Protein AF-A0A9Y1BR63-F1 (afdb_monomer_lite)

pLDDT: mean 78.37, std 16.52, range [27.39, 95.06]

Structure (mmCIF, N/CA/C/O backbone):
data_AF-A0A9Y1BR63-F1
#
_entry.id   AF-A0A9Y1BR63-F1
#
loop_
_atom_site.group_PDB
_atom_site.id
_atom_site.type_symbol
_atom_site.label_atom_id
_atom_site.label_alt_id
_atom_site.label_comp_id
_atom_site.label_asym_id
_atom_site.label_entity_id
_atom_site.label_seq_id
_atom_site.pdbx_PDB_ins_code
_atom_site.Cartn_x
_atom_site.Cartn_y
_atom_site.Cartn_z
_atom_site.occupancy
_atom_site.B_iso_or_equiv
_atom_site.auth_seq_id
_atom_site.auth_comp_id
_atom_site.auth_asym_id
_atom_site.auth_atom_id
_atom_site.pdbx_PDB_model_num
ATOM 1 N N . MET A 1 1 ? -32.717 -58.593 6.083 1.00 35.44 1 MET A N 1
ATOM 2 C CA . MET A 1 1 ? -31.296 -58.221 5.918 1.00 35.44 1 MET A CA 1
ATOM 3 C C . MET A 1 1 ? -31.237 -56.766 5.468 1.00 35.44 1 MET A C 1
ATOM 5 O O . MET A 1 1 ? -31.850 -56.471 4.458 1.00 35.44 1 MET A O 1
ATOM 9 N N . ILE A 1 2 ? -30.528 -55.925 6.243 1.00 38.25 2 ILE A N 1
ATOM 10 C CA . ILE A 1 2 ? -30.088 -54.534 5.960 1.00 38.25 2 ILE A CA 1
ATOM 11 C C . ILE A 1 2 ? -31.254 -53.522 5.831 1.00 38.25 2 ILE A C 1
ATOM 13 O O . ILE A 1 2 ? -31.918 -53.480 4.810 1.00 38.25 2 ILE A O 1
ATOM 17 N N . SER A 1 3 ? -31.713 -52.806 6.868 1.00 32.44 3 SER A N 1
ATOM 18 C CA . SER A 1 3 ? -31.074 -51.824 7.774 1.00 32.44 3 SER A CA 1
ATOM 19 C C . SER A 1 3 ? -30.532 -50.562 7.095 1.00 32.44 3 SER A C 1
ATOM 21 O O . SER A 1 3 ? -29.736 -50.645 6.167 1.00 32.44 3 SER A O 1
ATOM 23 N N . SER A 1 4 ? -30.854 -49.424 7.726 1.00 30.78 4 SER A N 1
ATOM 24 C CA . SER A 1 4 ? -30.289 -48.075 7.573 1.00 30.78 4 SER A CA 1
ATOM 25 C C . SER A 1 4 ? -30.871 -47.232 6.428 1.00 30.78 4 SER A C 1
ATOM 27 O O . SER A 1 4 ? -31.057 -47.726 5.332 1.00 30.78 4 SER A O 1
ATOM 29 N N . LYS A 1 5 ? -31.174 -45.943 6.586 1.00 37.31 5 LYS A N 1
ATOM 30 C CA . LYS A 1 5 ? -31.050 -45.002 7.708 1.00 37.31 5 LYS A CA 1
ATOM 31 C C . LYS A 1 5 ? -31.837 -43.756 7.283 1.00 37.31 5 LYS A C 1
ATOM 33 O O . LYS A 1 5 ? -31.533 -43.192 6.244 1.00 37.31 5 LYS A O 1
ATOM 38 N N . VAL A 1 6 ? -32.816 -43.362 8.093 1.00 36.28 6 VAL A N 1
ATOM 39 C CA . VAL A 1 6 ? -32.978 -41.996 8.614 1.00 36.28 6 VAL A CA 1
ATOM 40 C C . VAL A 1 6 ? -32.369 -40.912 7.716 1.00 36.28 6 VAL A C 1
ATOM 42 O O . VAL A 1 6 ? -31.194 -40.571 7.852 1.00 36.28 6 VAL A O 1
ATOM 45 N N . GLU A 1 7 ? -33.187 -40.333 6.840 1.00 32.47 7 GLU A N 1
ATOM 46 C CA . GLU A 1 7 ? -32.938 -38.994 6.314 1.00 32.47 7 GLU A CA 1
ATOM 47 C C . GLU A 1 7 ? -33.126 -38.011 7.471 1.00 32.47 7 GLU A C 1
ATOM 49 O O . GLU A 1 7 ? -34.205 -37.479 7.722 1.00 32.47 7 GLU A O 1
ATOM 54 N N . SER A 1 8 ? -32.061 -37.822 8.249 1.00 34.75 8 SER A N 1
ATOM 55 C CA . SER A 1 8 ? -31.960 -36.692 9.155 1.00 34.75 8 SER A CA 1
ATOM 56 C C . SER A 1 8 ? -31.842 -35.443 8.292 1.00 34.75 8 SER A C 1
ATOM 58 O O . SER A 1 8 ? -30.764 -35.125 7.784 1.00 34.75 8 SER A O 1
ATOM 60 N N . THR A 1 9 ? -32.952 -34.727 8.132 1.00 32.03 9 THR A N 1
ATOM 61 C CA . THR A 1 9 ? -32.930 -33.283 7.922 1.00 32.03 9 THR A CA 1
ATOM 62 C C . THR A 1 9 ? -32.014 -32.688 8.981 1.00 32.03 9 THR A C 1
ATOM 64 O O . THR A 1 9 ? -32.401 -32.548 10.140 1.00 32.03 9 THR A O 1
ATOM 67 N N . LEU A 1 10 ? -30.781 -32.365 8.591 1.00 28.64 10 LEU A N 1
ATOM 68 C CA . LEU A 1 10 ? -29.945 -31.413 9.305 1.00 28.64 10 LEU A CA 1
ATOM 69 C C . LEU A 1 10 ? -30.654 -30.061 9.199 1.00 28.64 10 LEU A C 1
ATOM 71 O O . LEU A 1 10 ? -30.330 -29.225 8.358 1.00 28.64 10 LEU A O 1
ATOM 75 N N . GLN A 1 11 ? -31.671 -29.868 10.041 1.00 27.39 11 GLN A N 1
ATOM 76 C CA . GLN A 1 11 ? -31.977 -28.543 10.535 1.00 27.39 11 GLN A CA 1
ATOM 77 C C . GLN A 1 11 ? -30.708 -28.113 11.259 1.00 27.39 11 GLN A C 1
ATOM 79 O O . GLN A 1 11 ? -30.389 -28.601 12.340 1.00 27.39 11 GLN A O 1
ATOM 84 N N . TYR A 1 12 ? -29.924 -27.266 10.597 1.00 27.91 12 TYR A N 1
ATOM 85 C CA . TYR A 1 12 ? -28.992 -26.421 11.311 1.00 27.91 12 TYR A CA 1
ATOM 86 C C . TYR A 1 12 ? -29.856 -25.576 12.244 1.00 27.91 12 TYR A C 1
ATOM 88 O O . TYR A 1 12 ? -30.418 -24.565 11.826 1.00 27.91 12 TYR A O 1
ATOM 96 N N . GLU A 1 13 ? -30.000 -26.026 13.490 1.00 29.52 13 GLU A N 1
ATOM 97 C CA . GLU A 1 13 ? -30.248 -25.126 14.602 1.00 29.52 13 GLU A CA 1
ATOM 98 C C . GLU A 1 13 ? -29.119 -24.101 14.528 1.00 29.52 13 GLU A C 1
ATOM 100 O O . GLU A 1 13 ? -27.969 -24.378 14.875 1.00 29.52 13 GLU A O 1
ATOM 105 N N . GLN A 1 14 ? -29.413 -22.938 13.942 1.00 29.52 14 GLN A N 1
ATOM 106 C CA . GLN A 1 14 ? -28.575 -21.780 14.169 1.00 29.52 14 GLN A CA 1
ATOM 107 C C . GLN A 1 14 ? -28.649 -21.558 15.675 1.00 29.52 14 GLN A C 1
ATOM 109 O O . GLN A 1 14 ? -29.751 -21.327 16.176 1.00 29.52 14 GLN A O 1
ATOM 114 N N . PRO A 1 15 ? -27.538 -21.670 16.422 1.00 32.91 15 PRO A N 1
ATOM 115 C CA . PRO A 1 15 ? -27.565 -21.157 17.771 1.00 32.91 15 PRO A CA 1
ATOM 116 C C . PRO A 1 15 ? -27.947 -19.685 17.637 1.00 32.91 15 PRO A C 1
ATOM 118 O O . PRO A 1 15 ? -27.387 -18.983 16.788 1.00 32.91 15 PRO A O 1
ATOM 121 N N . ASP A 1 16 ? -28.911 -19.244 18.441 1.00 33.31 16 ASP A N 1
ATOM 122 C CA . ASP A 1 16 ? -29.231 -17.837 18.664 1.00 33.31 16 ASP A CA 1
ATOM 123 C C . ASP A 1 16 ? -27.998 -17.139 19.276 1.00 33.31 16 ASP A C 1
ATOM 125 O O . ASP A 1 16 ? -27.975 -16.717 20.433 1.00 33.31 16 ASP A O 1
ATOM 129 N N . GLU A 1 17 ? -26.909 -17.031 18.514 1.00 31.66 17 GLU A N 1
ATOM 130 C CA . GLU A 1 17 ? -25.841 -16.096 18.783 1.00 31.66 17 GLU A CA 1
ATOM 131 C C . GLU A 1 17 ? -26.434 -14.725 18.479 1.00 31.66 17 GLU A C 1
ATOM 133 O O . GLU A 1 17 ? -26.433 -14.245 17.345 1.00 31.66 17 GLU A O 1
ATOM 138 N N . VAL A 1 18 ? -26.970 -14.091 19.523 1.00 37.09 18 VAL A N 1
ATOM 139 C CA . VAL A 1 18 ? -27.232 -12.656 19.554 1.00 37.09 18 VAL A CA 1
ATOM 140 C C . VAL A 1 18 ? -25.892 -11.964 19.307 1.00 37.09 18 VAL A C 1
ATOM 142 O O . VAL A 1 18 ? -25.153 -11.620 20.232 1.00 37.09 18 VAL A O 1
ATOM 145 N N . TYR A 1 19 ? -25.531 -11.802 18.034 1.00 40.03 19 TYR A N 1
ATOM 146 C CA . TYR A 1 19 ? -24.419 -10.961 17.637 1.00 40.03 19 TYR A CA 1
ATOM 147 C C . TYR A 1 19 ? -24.693 -9.583 18.232 1.00 40.03 19 TYR A C 1
ATOM 149 O O . TYR A 1 19 ? -25.809 -9.075 18.082 1.00 40.03 19 TYR A O 1
ATOM 157 N N . PRO A 1 20 ? -23.727 -8.955 18.923 1.00 47.88 20 PRO A N 1
ATOM 158 C CA . PRO A 1 20 ? -23.956 -7.635 19.463 1.00 47.88 20 PRO A CA 1
ATOM 159 C C . PRO A 1 20 ? -24.115 -6.688 18.276 1.00 47.88 20 PRO A C 1
ATOM 161 O O . PRO A 1 20 ? -23.138 -6.233 17.679 1.00 47.88 20 PRO A O 1
ATOM 164 N N . VAL A 1 21 ? -25.365 -6.380 17.929 1.00 54.94 21 VAL A N 1
ATOM 165 C CA . VAL A 1 21 ? -25.699 -5.183 17.168 1.00 54.94 21 VAL A CA 1
ATOM 166 C C . VAL A 1 21 ? -25.008 -4.057 17.927 1.00 54.94 21 VAL A C 1
ATOM 168 O O . VAL A 1 21 ? -25.283 -3.856 19.114 1.00 54.94 21 VAL A O 1
ATOM 171 N N . LEU A 1 22 ? -24.034 -3.383 17.297 1.00 62.75 22 LEU A N 1
ATOM 172 C CA . LEU A 1 22 ? -23.394 -2.217 17.905 1.00 62.75 22 LEU A CA 1
ATOM 173 C C . LEU A 1 22 ? -24.514 -1.341 18.447 1.00 62.75 22 LEU A C 1
ATOM 175 O O . LEU A 1 22 ? -25.402 -0.933 17.693 1.00 62.75 22 LEU A O 1
ATOM 179 N N . SER A 1 23 ? -24.470 -1.039 19.744 1.00 69.50 23 SER A N 1
ATOM 180 C CA . SER A 1 23 ? -25.413 -0.074 20.291 1.00 69.50 23 SER A CA 1
ATOM 181 C C . SER A 1 23 ? -25.364 1.197 19.438 1.00 69.50 23 SER A C 1
ATOM 183 O O . SER A 1 23 ? -24.310 1.577 18.909 1.00 69.50 23 SER A O 1
ATOM 185 N N . ARG A 1 24 ? -26.504 1.877 19.306 1.00 74.50 24 ARG A N 1
ATOM 186 C CA . ARG A 1 24 ? -26.609 3.140 18.558 1.00 74.50 24 ARG A CA 1
ATOM 187 C C . ARG A 1 24 ? -25.491 4.124 18.937 1.00 74.50 24 ARG A C 1
ATOM 189 O O . ARG A 1 24 ? -24.939 4.805 18.077 1.00 74.50 24 ARG A O 1
ATOM 196 N N . ASN A 1 25 ? -25.088 4.114 20.208 1.00 75.75 25 ASN A N 1
ATOM 197 C CA . ASN A 1 25 ? -23.993 4.916 20.750 1.00 75.75 25 ASN A CA 1
ATOM 198 C C . ASN A 1 25 ? -22.626 4.583 20.134 1.00 75.75 25 ASN A C 1
ATOM 200 O O . ASN A 1 25 ? -21.837 5.491 19.879 1.00 75.75 25 ASN A O 1
ATOM 204 N N . HIS A 1 26 ? -22.332 3.312 19.863 1.00 80.81 26 HIS A N 1
ATOM 205 C CA . HIS A 1 26 ? -21.079 2.932 19.217 1.00 80.81 26 HIS A CA 1
ATOM 206 C C . HIS A 1 26 ? -21.071 3.229 17.712 1.00 80.81 26 HIS A C 1
ATOM 208 O O . HIS A 1 26 ? -20.032 3.616 17.180 1.00 80.81 26 HIS A O 1
ATOM 214 N N . HIS A 1 27 ? -22.218 3.119 17.035 1.00 81.06 27 HIS A N 1
ATOM 215 C CA . HIS A 1 27 ? -22.353 3.575 15.647 1.00 81.06 27 HIS A CA 1
ATOM 216 C C . HIS A 1 27 ? -22.065 5.075 15.529 1.00 81.06 27 HIS A C 1
ATOM 218 O O . HIS A 1 27 ? -21.198 5.478 14.756 1.00 81.06 27 HIS A O 1
ATOM 224 N N . ILE A 1 28 ? -22.732 5.890 16.353 1.00 85.31 28 ILE A N 1
ATOM 225 C CA . ILE A 1 28 ? -22.518 7.345 16.407 1.00 85.31 28 ILE A CA 1
ATOM 226 C C . ILE A 1 28 ? -21.052 7.663 16.721 1.00 85.31 28 ILE A C 1
ATOM 228 O O . ILE A 1 28 ? -20.462 8.558 16.120 1.00 85.31 28 ILE A O 1
ATOM 232 N N . PHE A 1 29 ? -20.438 6.907 17.633 1.00 89.00 29 PHE A N 1
ATOM 233 C CA . PHE A 1 29 ? -19.029 7.066 17.968 1.00 89.00 29 PHE A CA 1
ATOM 234 C C . PHE A 1 29 ? -18.098 6.853 16.763 1.00 89.00 29 PHE A C 1
ATOM 236 O O . PHE A 1 29 ? -17.226 7.690 16.533 1.00 89.00 29 PHE A O 1
ATOM 243 N N . ILE A 1 30 ? -18.285 5.785 15.978 1.00 88.94 30 ILE A N 1
ATOM 244 C CA . ILE A 1 30 ? -17.466 5.526 14.781 1.00 88.94 30 ILE A CA 1
ATOM 245 C C . ILE A 1 30 ? -17.675 6.607 13.714 1.00 88.94 30 ILE A C 1
ATOM 247 O O . ILE A 1 30 ? -16.702 7.074 13.128 1.00 88.94 30 ILE A O 1
ATOM 251 N N . GLU A 1 31 ? -18.907 7.066 13.491 1.00 90.38 31 GLU A N 1
ATOM 252 C CA . GLU A 1 31 ? -19.169 8.162 12.544 1.00 90.38 31 GLU A CA 1
ATOM 253 C C . GLU A 1 31 ? -18.484 9.471 12.980 1.00 90.38 31 GLU A C 1
ATOM 255 O O . GLU A 1 31 ? -17.899 10.185 12.160 1.00 90.38 31 GLU A O 1
ATOM 260 N N . ASN A 1 32 ? -18.472 9.761 14.284 1.00 91.00 32 ASN A N 1
ATOM 261 C CA . ASN A 1 32 ? -17.749 10.910 14.831 1.00 91.00 32 ASN A CA 1
ATOM 262 C C . ASN A 1 32 ? -16.227 10.752 14.700 1.00 91.00 32 ASN A C 1
ATOM 264 O O . ASN A 1 32 ? -15.541 11.727 14.392 1.00 91.00 32 ASN A O 1
ATOM 268 N N . LEU A 1 33 ? -15.697 9.536 14.876 1.00 91.50 33 LEU A N 1
ATOM 269 C CA . LEU A 1 33 ? -14.280 9.239 14.646 1.00 91.50 33 LEU A CA 1
ATOM 270 C C . LEU A 1 33 ? -13.903 9.488 13.180 1.00 91.50 33 LEU A C 1
ATOM 272 O O . LEU A 1 33 ? -12.862 10.075 12.904 1.00 91.50 33 LEU A O 1
ATOM 276 N N . ILE A 1 34 ? -14.760 9.097 12.237 1.00 91.88 34 ILE A N 1
ATOM 277 C CA . ILE A 1 34 ? -14.541 9.320 10.803 1.00 91.88 34 ILE A CA 1
ATOM 278 C C . ILE A 1 34 ? -14.536 10.812 10.471 1.00 91.88 34 ILE A C 1
ATOM 280 O O . ILE A 1 34 ? -13.625 11.267 9.783 1.00 91.88 34 ILE A O 1
ATOM 284 N N . LYS A 1 35 ? -15.499 11.586 10.993 1.00 90.75 35 LYS A N 1
ATOM 285 C CA . LYS A 1 35 ? -15.516 13.053 10.846 1.00 90.75 35 LYS A CA 1
ATOM 286 C C . LYS A 1 35 ? -14.262 13.713 11.417 1.00 90.75 35 LYS A C 1
ATOM 288 O O . LYS A 1 35 ? -13.744 14.662 10.834 1.00 90.75 35 LYS A O 1
ATOM 293 N N . PHE A 1 36 ? -13.768 13.217 12.549 1.00 91.38 36 PHE A N 1
ATOM 294 C CA . PHE A 1 36 ? -12.521 13.700 13.129 1.00 91.38 36 PHE A CA 1
ATOM 295 C C . PHE A 1 36 ? -11.332 13.396 12.206 1.00 91.38 36 PHE A C 1
ATOM 297 O O . PHE A 1 36 ? -10.563 14.290 11.863 1.00 91.38 36 PHE A O 1
ATOM 304 N N . LEU A 1 37 ? -11.217 12.153 11.734 1.00 89.50 37 LEU A N 1
ATOM 305 C CA . LEU A 1 37 ? -10.123 11.723 10.862 1.00 89.50 37 LEU A CA 1
ATOM 306 C C . LEU A 1 37 ? -10.162 12.362 9.471 1.00 89.50 37 LEU A C 1
ATOM 308 O O . LEU A 1 37 ? -9.108 12.541 8.870 1.00 89.50 37 LEU A O 1
ATOM 312 N N . SER A 1 38 ? -11.331 12.757 8.957 1.00 87.50 38 SER A N 1
ATOM 313 C CA . SER A 1 38 ? -11.431 13.409 7.642 1.00 87.50 38 SER A CA 1
ATOM 314 C C . SER A 1 38 ? -10.746 14.775 7.578 1.00 87.50 38 SER A C 1
ATOM 316 O O . SER A 1 38 ? -10.539 15.298 6.490 1.00 87.50 38 SER A O 1
ATOM 318 N N . GLN A 1 39 ? -10.367 15.344 8.727 1.00 85.75 39 GLN A N 1
ATOM 319 C CA . GLN A 1 39 ? -9.566 16.568 8.793 1.00 85.75 39 GLN A CA 1
ATOM 320 C C . GLN A 1 39 ? -8.112 16.351 8.347 1.00 85.75 39 GLN A C 1
ATOM 322 O O . GLN A 1 39 ? -7.449 17.303 7.950 1.00 85.75 39 GLN A O 1
ATOM 327 N N . SER A 1 40 ? -7.600 15.119 8.428 1.00 80.69 40 SER A N 1
ATOM 328 C CA . SER A 1 40 ? -6.190 14.793 8.166 1.00 80.69 40 SER A CA 1
ATOM 329 C C . SER A 1 40 ? -5.986 13.590 7.243 1.00 80.69 40 SER A C 1
ATOM 331 O O . SER A 1 40 ? -4.869 13.345 6.791 1.00 80.69 40 SER A O 1
ATOM 333 N N . ILE A 1 41 ? -7.046 12.838 6.941 1.00 81.19 41 ILE A N 1
ATOM 334 C CA . ILE A 1 41 ? -7.003 11.614 6.141 1.00 81.19 41 ILE A CA 1
ATOM 335 C C . ILE A 1 41 ? -8.007 11.710 4.993 1.00 81.19 41 ILE A C 1
ATOM 337 O O . ILE A 1 41 ? -9.125 12.196 5.148 1.00 81.19 41 ILE A O 1
ATOM 341 N N . ASN A 1 42 ? -7.597 11.203 3.829 1.00 79.69 42 ASN A N 1
ATOM 342 C CA . ASN A 1 42 ? -8.401 11.156 2.612 1.00 79.69 42 ASN A CA 1
ATOM 343 C C . ASN A 1 42 ? -9.771 10.482 2.859 1.00 79.69 42 ASN A C 1
ATOM 345 O O . ASN A 1 42 ? -9.844 9.331 3.295 1.00 79.69 42 ASN A O 1
ATOM 349 N N . TYR A 1 43 ? -10.855 11.200 2.556 1.00 79.12 43 TYR A N 1
ATOM 350 C CA . TYR A 1 43 ? -12.224 10.767 2.844 1.00 79.12 43 TYR A CA 1
ATOM 351 C C . TYR A 1 43 ? -12.634 9.462 2.129 1.00 79.12 43 TYR A C 1
ATOM 353 O O . TYR A 1 43 ? -13.106 8.556 2.814 1.00 79.12 43 TYR A O 1
ATOM 361 N N . PRO A 1 44 ? -12.391 9.273 0.815 1.00 80.94 44 PRO A N 1
ATOM 362 C CA . PRO A 1 44 ? -12.551 7.977 0.150 1.00 80.94 44 PRO A CA 1
ATOM 363 C C . PRO A 1 44 ? -11.932 6.777 0.886 1.00 80.94 44 PRO A C 1
ATOM 365 O O . PRO A 1 44 ? -12.579 5.737 1.017 1.00 80.94 44 PRO A O 1
ATOM 368 N N . LEU A 1 45 ? -10.713 6.922 1.418 1.00 78.44 45 LEU A N 1
ATOM 369 C CA . LEU A 1 45 ? -10.052 5.866 2.195 1.00 78.44 45 LEU A CA 1
ATOM 370 C C . LEU A 1 45 ? -10.786 5.592 3.518 1.00 78.44 45 LEU A C 1
ATOM 372 O O . LEU A 1 45 ? -10.936 4.437 3.928 1.00 78.44 45 LEU A O 1
ATOM 376 N N . LEU A 1 46 ? -11.276 6.641 4.180 1.00 85.06 46 LEU A N 1
ATOM 377 C CA . LEU A 1 46 ? -12.097 6.506 5.383 1.00 85.06 46 LEU A CA 1
ATOM 378 C C . LEU A 1 46 ? -13.434 5.818 5.083 1.00 85.06 46 LEU A C 1
ATOM 380 O O . LEU A 1 46 ? -13.869 4.988 5.878 1.00 85.06 46 LEU A O 1
ATOM 384 N N . CYS A 1 47 ? -14.060 6.086 3.933 1.00 80.94 47 CYS A N 1
ATOM 385 C CA . CYS A 1 47 ? -15.282 5.404 3.499 1.00 80.94 47 CYS A CA 1
ATOM 386 C C . CYS A 1 47 ? -15.055 3.908 3.240 1.00 80.94 47 CYS A C 1
ATOM 388 O O . CYS A 1 47 ? -15.874 3.082 3.648 1.00 80.94 47 CYS A O 1
ATOM 390 N N . GLU A 1 48 ? -13.947 3.543 2.591 1.00 78.75 48 GLU A N 1
ATOM 391 C CA . GLU A 1 48 ? -13.576 2.140 2.365 1.00 78.75 48 GLU A CA 1
ATOM 392 C C . GLU A 1 48 ? -13.278 1.423 3.691 1.00 78.75 48 GLU A C 1
ATOM 394 O O . GLU A 1 48 ? -13.772 0.318 3.938 1.00 78.75 48 GLU A O 1
ATOM 399 N N . THR A 1 49 ? -12.557 2.093 4.594 1.00 88.06 49 THR A N 1
ATOM 400 C CA . THR A 1 49 ? -12.288 1.600 5.953 1.00 88.06 49 THR A CA 1
ATOM 401 C C . THR A 1 49 ? -13.576 1.395 6.736 1.00 88.06 49 THR A C 1
ATOM 403 O O . THR A 1 49 ? -13.782 0.329 7.306 1.00 88.06 49 THR A O 1
ATOM 406 N N . ARG A 1 50 ? -14.484 2.374 6.705 1.00 90.38 50 ARG A N 1
ATOM 407 C CA . ARG A 1 50 ? -15.813 2.304 7.317 1.00 90.38 50 ARG A CA 1
ATOM 408 C C . ARG A 1 50 ? -16.607 1.107 6.809 1.00 90.38 50 ARG A C 1
ATOM 410 O O . ARG A 1 50 ? -17.137 0.347 7.614 1.00 90.38 50 ARG A O 1
ATOM 417 N N . ARG A 1 51 ? -16.688 0.929 5.486 1.00 82.88 51 ARG A N 1
ATOM 418 C CA . ARG A 1 51 ? -17.414 -0.195 4.875 1.00 82.88 51 ARG A CA 1
ATOM 419 C C . ARG A 1 51 ? -16.832 -1.532 5.341 1.00 82.88 51 ARG A C 1
ATOM 421 O O . ARG A 1 51 ? -17.596 -2.399 5.746 1.00 82.88 51 ARG A O 1
ATOM 428 N N . THR A 1 52 ? -15.505 -1.652 5.348 1.00 82.62 52 THR A N 1
ATOM 429 C CA . THR A 1 52 ? -14.787 -2.864 5.777 1.00 82.62 52 THR A CA 1
ATOM 430 C C . THR A 1 52 ? -14.965 -3.136 7.272 1.00 82.62 52 THR A C 1
ATOM 432 O O . THR A 1 52 ? -15.123 -4.281 7.685 1.00 82.62 52 THR A O 1
ATOM 435 N N . PHE A 1 53 ? -14.964 -2.088 8.094 1.00 90.75 53 PHE A N 1
ATOM 436 C CA . PHE A 1 53 ? -15.184 -2.184 9.532 1.00 90.75 53 PHE A CA 1
ATOM 437 C C . PHE A 1 53 ? -16.590 -2.701 9.839 1.00 90.75 53 PHE A C 1
ATOM 439 O O . PHE A 1 53 ? -16.733 -3.682 10.561 1.00 90.75 53 PHE A O 1
ATOM 446 N N . PHE A 1 54 ? -17.624 -2.093 9.250 1.00 86.81 54 PHE A N 1
ATOM 447 C CA . PHE A 1 54 ? -19.004 -2.509 9.501 1.00 86.81 54 PHE A CA 1
ATOM 448 C C . PHE A 1 54 ? -19.339 -3.876 8.896 1.00 86.81 54 PHE A C 1
ATOM 450 O O . PHE A 1 54 ? -20.085 -4.627 9.515 1.00 86.81 54 PHE A O 1
ATOM 457 N N . SER A 1 55 ? -18.757 -4.248 7.749 1.00 83.25 55 SER A N 1
ATOM 458 C CA . SER A 1 55 ? -18.965 -5.585 7.171 1.00 83.25 55 SER A CA 1
ATOM 459 C C . SER A 1 55 ? -18.348 -6.707 8.008 1.00 83.25 55 SER A C 1
ATOM 461 O O . SER A 1 55 ? -18.833 -7.829 7.970 1.00 83.25 55 SER A O 1
ATOM 463 N N . ASN A 1 56 ? -17.280 -6.416 8.758 1.00 84.81 56 ASN A N 1
ATOM 464 C CA . ASN A 1 56 ? -16.581 -7.387 9.610 1.00 84.81 56 ASN A CA 1
ATOM 465 C C . ASN A 1 56 ? -16.893 -7.199 11.098 1.00 84.81 56 ASN A C 1
ATOM 467 O O . ASN A 1 56 ? -16.242 -7.793 11.957 1.00 84.81 56 ASN A O 1
ATOM 471 N N . LEU A 1 57 ? -17.878 -6.365 11.418 1.00 84.88 57 LEU A N 1
ATOM 472 C CA . LEU A 1 57 ? -18.170 -5.957 12.779 1.00 84.88 57 LEU A CA 1
ATOM 473 C C . LEU A 1 57 ? -18.464 -7.124 13.734 1.00 84.88 57 LEU A C 1
ATOM 475 O O . LEU A 1 57 ? -17.876 -7.109 14.813 1.00 84.88 57 LEU A O 1
ATOM 479 N N . PRO A 1 58 ? -19.282 -8.139 13.379 1.00 80.50 58 PRO A N 1
ATOM 480 C CA . PRO A 1 58 ? -19.542 -9.264 14.279 1.00 80.50 58 PRO A CA 1
ATOM 481 C C . PRO A 1 58 ? -18.247 -9.958 14.717 1.00 80.50 58 PRO A C 1
ATOM 483 O O . PRO A 1 58 ? -18.016 -10.202 15.903 1.00 80.50 58 PRO A O 1
ATOM 486 N N . VAL A 1 59 ? -17.337 -10.162 13.765 1.00 82.19 59 VAL A N 1
ATOM 487 C CA . VAL A 1 59 ? -16.038 -10.795 13.996 1.00 82.19 59 VAL A CA 1
ATOM 488 C C . VAL A 1 59 ? -15.110 -9.885 14.811 1.00 82.19 59 VAL A C 1
ATOM 490 O O . VAL A 1 59 ? -14.467 -10.336 15.756 1.00 82.19 59 VAL A O 1
ATOM 493 N N . ILE A 1 60 ? -15.092 -8.579 14.518 1.00 85.88 60 ILE A N 1
ATOM 494 C CA . ILE A 1 60 ? -14.345 -7.583 15.302 1.00 85.88 60 ILE A CA 1
ATOM 495 C C . ILE A 1 60 ? -14.844 -7.552 16.750 1.00 85.88 60 ILE A C 1
ATOM 497 O O . ILE A 1 60 ? -14.041 -7.498 17.673 1.00 85.88 60 ILE A O 1
ATOM 501 N N . THR A 1 61 ? -16.155 -7.606 16.985 1.00 82.62 61 THR A N 1
ATOM 502 C CA . THR A 1 61 ? -16.704 -7.622 18.348 1.00 82.62 61 THR A CA 1
ATOM 503 C C . THR A 1 61 ? -16.393 -8.921 19.086 1.00 82.62 61 THR A C 1
ATOM 505 O O . THR A 1 61 ? -16.166 -8.885 20.294 1.00 82.62 61 THR A O 1
ATOM 508 N N . ALA A 1 62 ? -16.292 -10.047 18.371 1.00 79.81 62 ALA A N 1
ATOM 509 C CA . ALA A 1 62 ? -15.914 -11.333 18.948 1.00 79.81 62 ALA A CA 1
ATOM 510 C C . ALA A 1 62 ? -14.468 -11.349 19.480 1.00 79.81 62 ALA A C 1
ATOM 512 O O . ALA A 1 62 ? -14.191 -12.017 20.472 1.00 79.81 62 ALA A O 1
ATOM 513 N N . LEU A 1 63 ? -13.559 -10.554 18.904 1.00 80.44 63 LEU A N 1
ATOM 514 C CA . LEU A 1 63 ? -12.196 -10.383 19.434 1.00 80.44 63 LEU A CA 1
ATOM 515 C C . LEU A 1 63 ? -12.157 -9.755 20.831 1.00 80.44 63 LEU A C 1
ATOM 517 O O . LEU A 1 63 ? -11.168 -9.885 21.546 1.00 80.44 63 LEU A O 1
ATOM 521 N N . ASN A 1 64 ? -13.226 -9.073 21.233 1.00 77.25 64 ASN A N 1
ATOM 522 C CA . ASN A 1 64 ? -13.328 -8.457 22.545 1.00 77.25 64 ASN A CA 1
ATOM 523 C C . ASN A 1 64 ? -14.039 -9.365 23.570 1.00 77.25 64 ASN A C 1
ATOM 525 O O . ASN A 1 64 ? -14.383 -8.879 24.641 1.00 77.25 64 ASN A O 1
ATOM 529 N N . ARG A 1 65 ? -14.262 -10.659 23.270 1.00 65.50 65 ARG A N 1
ATOM 530 C CA . ARG A 1 65 ? -14.991 -11.614 24.137 1.00 65.50 65 ARG A CA 1
ATOM 531 C C . ARG A 1 65 ? -14.390 -11.774 25.539 1.00 65.50 65 ARG A C 1
ATOM 533 O O . ARG A 1 65 ? -15.137 -12.019 26.477 1.00 65.50 65 ARG A O 1
ATOM 540 N N . GLU A 1 66 ? -13.080 -11.588 25.706 1.00 64.38 66 GLU A N 1
ATOM 541 C CA . GLU A 1 66 ? -12.435 -11.618 27.032 1.00 64.38 66 GLU A CA 1
ATOM 542 C C . GLU A 1 66 ? -12.783 -10.394 27.899 1.00 64.38 66 GLU A C 1
ATOM 544 O O . GLU A 1 66 ? -12.662 -10.435 29.122 1.00 64.38 66 GLU A O 1
ATOM 549 N N . ASN A 1 67 ? -13.245 -9.296 27.291 1.00 64.00 67 ASN A N 1
ATOM 550 C CA . ASN A 1 67 ? -13.639 -8.087 28.001 1.00 64.00 67 ASN A CA 1
ATOM 551 C C . ASN A 1 67 ? -15.159 -8.022 28.152 1.00 64.00 67 ASN A C 1
ATOM 553 O O . ASN A 1 67 ? -15.905 -8.062 27.176 1.00 64.00 67 ASN A O 1
ATOM 557 N N . LYS A 1 68 ? -15.619 -7.772 29.382 1.00 63.16 68 LYS A N 1
ATOM 558 C CA . LYS A 1 68 ? -17.047 -7.644 29.725 1.00 63.16 68 LYS A CA 1
ATOM 559 C C . LYS A 1 68 ? -17.790 -6.556 28.928 1.00 63.16 68 LYS A C 1
ATOM 561 O O . LYS A 1 68 ? -19.010 -6.608 28.818 1.00 63.16 68 LYS A O 1
ATOM 566 N N . TYR A 1 69 ? -17.071 -5.574 28.373 1.00 69.62 69 TYR A N 1
ATOM 567 C CA . TYR A 1 69 ? -17.650 -4.446 27.642 1.00 69.62 69 TYR A CA 1
ATOM 568 C C . TYR A 1 69 ? -16.877 -4.124 26.364 1.00 69.62 69 TYR A C 1
ATOM 570 O O . TYR A 1 69 ? -15.642 -4.106 26.346 1.00 69.62 69 TYR A O 1
ATOM 578 N N . LEU A 1 70 ? -17.617 -3.781 25.307 1.00 78.69 70 LEU A N 1
ATOM 579 C CA . LEU A 1 70 ? -17.068 -3.216 24.078 1.00 78.69 70 LEU A CA 1
ATOM 580 C C . LEU A 1 70 ? -16.649 -1.766 24.329 1.00 78.69 70 LEU A C 1
ATOM 582 O O . LEU A 1 70 ? -17.485 -0.902 24.579 1.00 78.69 70 LEU A O 1
ATOM 586 N N . THR A 1 71 ? -15.345 -1.494 24.294 1.00 83.38 71 THR A N 1
ATOM 587 C CA . THR A 1 71 ? -14.823 -0.158 24.609 1.00 83.38 71 THR A CA 1
ATOM 588 C C . THR A 1 71 ? -14.610 0.682 23.353 1.00 83.38 71 THR A C 1
ATOM 590 O O . THR A 1 71 ? -14.221 0.184 22.294 1.00 83.38 71 THR A O 1
ATOM 593 N N . LYS A 1 72 ? -14.779 2.003 23.489 1.00 85.81 72 LYS A N 1
ATOM 594 C CA . LYS A 1 72 ? -14.419 2.988 22.453 1.00 85.81 72 LYS A CA 1
ATOM 595 C C . LYS A 1 72 ? -12.958 2.846 22.008 1.00 85.81 72 LYS A C 1
ATOM 597 O O . LYS A 1 72 ? -12.666 2.994 20.824 1.00 85.81 72 LYS A O 1
ATOM 602 N N . ASN A 1 73 ? -12.058 2.502 22.930 1.00 85.31 73 ASN A N 1
ATOM 603 C CA . ASN A 1 73 ? -10.640 2.284 22.642 1.00 85.31 73 ASN A CA 1
ATOM 604 C C . ASN A 1 73 ? -10.434 1.079 21.726 1.00 85.31 73 ASN A C 1
ATOM 606 O O . ASN A 1 73 ? -9.751 1.204 20.716 1.00 85.31 73 ASN A O 1
ATOM 610 N N . PHE A 1 74 ? -11.067 -0.056 22.038 1.00 87.50 74 PHE A N 1
ATOM 611 C CA . PHE A 1 74 ? -10.999 -1.250 21.200 1.00 87.50 74 PHE A CA 1
ATOM 612 C C . PHE A 1 74 ? -11.540 -0.977 19.791 1.00 87.50 74 PHE A C 1
ATOM 614 O O . PHE A 1 74 ? -10.865 -1.261 18.803 1.00 87.50 74 PHE A O 1
ATOM 621 N N . LEU A 1 75 ? -12.712 -0.341 19.696 1.00 89.25 75 LEU A N 1
ATOM 622 C CA . LEU A 1 75 ? -13.321 0.035 18.418 1.00 89.25 75 LEU A CA 1
ATOM 623 C C . LEU A 1 75 ? -12.417 0.964 17.600 1.00 89.25 75 LEU A C 1
ATOM 625 O O . LEU A 1 75 ? -12.227 0.752 16.405 1.00 89.25 75 LEU A O 1
ATOM 629 N N . THR A 1 76 ? -11.804 1.949 18.257 1.00 90.50 76 THR A N 1
ATOM 630 C CA . THR A 1 76 ? -10.834 2.852 17.627 1.00 90.50 76 THR A CA 1
ATOM 631 C C . THR A 1 76 ? -9.598 2.087 17.156 1.00 90.50 76 THR A C 1
ATOM 633 O O . THR A 1 76 ? -9.143 2.296 16.036 1.00 90.50 76 THR A O 1
ATOM 636 N N . SER A 1 77 ? -9.062 1.170 17.966 1.00 90.62 77 SER A N 1
ATOM 637 C CA . SER A 1 77 ? -7.905 0.353 17.593 1.00 90.62 77 SER A CA 1
ATOM 638 C C . SER A 1 77 ? -8.191 -0.559 16.404 1.00 90.62 77 SER A C 1
ATOM 640 O O . SER A 1 77 ? -7.371 -0.619 15.491 1.00 90.62 77 SER A O 1
ATOM 642 N N . ALA A 1 78 ? -9.351 -1.218 16.371 1.00 90.69 78 ALA A N 1
ATOM 643 C CA . ALA A 1 78 ? -9.772 -2.043 15.242 1.00 90.69 78 ALA A CA 1
ATOM 644 C C . ALA A 1 78 ? -9.983 -1.205 13.974 1.00 90.69 78 ALA A C 1
ATOM 646 O O . ALA A 1 78 ? -9.516 -1.578 12.897 1.00 90.69 78 ALA A O 1
ATOM 647 N N . PHE A 1 79 ? -10.606 -0.030 14.104 1.00 93.00 79 PHE A N 1
ATOM 648 C CA . PHE A 1 79 ? -10.776 0.898 12.989 1.00 93.00 79 PHE A CA 1
ATOM 649 C C . PHE A 1 79 ? -9.426 1.370 12.435 1.00 93.00 79 PHE A C 1
ATOM 651 O O . PHE A 1 79 ? -9.211 1.339 11.227 1.00 93.00 79 PHE A O 1
ATOM 658 N N . LEU A 1 80 ? -8.483 1.749 13.304 1.00 92.19 80 LEU A N 1
ATOM 659 C CA . LEU A 1 80 ? -7.141 2.163 12.892 1.00 92.19 80 LEU A CA 1
ATOM 660 C C . LEU A 1 80 ? -6.305 1.017 12.317 1.00 92.19 80 LEU A C 1
ATOM 662 O O . LEU A 1 80 ? -5.511 1.258 11.414 1.00 92.19 80 LEU A O 1
ATOM 666 N N . ALA A 1 81 ? -6.472 -0.215 12.799 1.00 90.00 81 ALA A N 1
ATOM 667 C CA . ALA A 1 81 ? -5.811 -1.386 12.230 1.00 90.00 81 ALA A CA 1
ATOM 668 C C . ALA A 1 81 ? -6.258 -1.618 10.778 1.00 90.00 81 ALA A C 1
ATOM 670 O O . ALA A 1 81 ? -5.422 -1.774 9.883 1.00 90.00 81 ALA A O 1
ATOM 671 N N . LEU A 1 82 ? -7.571 -1.548 10.526 1.00 90.00 82 LEU A N 1
ATOM 672 C CA . LEU A 1 82 ? -8.125 -1.604 9.174 1.00 90.00 82 LEU A CA 1
ATOM 673 C C . LEU A 1 82 ? -7.672 -0.419 8.332 1.00 90.00 82 LEU A C 1
ATOM 675 O O . LEU A 1 82 ? -7.229 -0.628 7.209 1.00 90.00 82 LEU A O 1
ATOM 679 N N . LEU A 1 83 ? -7.714 0.797 8.879 1.00 89.00 83 LEU A N 1
ATOM 680 C CA . LEU A 1 83 ? -7.262 2.001 8.189 1.00 89.00 83 LEU A CA 1
ATOM 681 C C . LEU A 1 83 ? -5.795 1.891 7.788 1.00 89.00 83 LEU A C 1
ATOM 683 O O . LEU A 1 83 ? -5.438 2.216 6.665 1.00 89.00 83 LEU A O 1
ATOM 687 N N . ARG A 1 84 ? -4.933 1.414 8.687 1.00 84.75 84 ARG A N 1
ATOM 688 C CA . ARG A 1 84 ? -3.507 1.220 8.427 1.00 84.75 84 ARG A CA 1
ATOM 689 C C . ARG A 1 84 ? -3.293 0.182 7.333 1.00 84.75 84 ARG A C 1
ATOM 691 O O . ARG A 1 84 ? -2.542 0.444 6.398 1.00 84.75 84 ARG A O 1
ATOM 698 N N . ASN A 1 85 ? -3.972 -0.960 7.412 1.00 82.62 85 ASN A N 1
ATOM 699 C CA . ASN A 1 85 ? -3.889 -2.003 6.392 1.00 82.62 85 ASN A CA 1
ATOM 700 C C . ASN A 1 85 ? -4.383 -1.505 5.024 1.00 82.62 85 ASN A C 1
ATOM 702 O O . ASN A 1 85 ? -3.715 -1.654 4.000 1.00 82.62 85 ASN A O 1
ATOM 706 N N . LEU A 1 86 ? -5.542 -0.853 5.023 1.00 77.75 86 LEU A N 1
ATOM 707 C CA . LEU A 1 86 ? -6.144 -0.244 3.851 1.00 77.75 86 LEU A CA 1
ATOM 708 C C . LEU A 1 86 ? -5.453 1.041 3.431 1.00 77.75 86 LEU A C 1
ATOM 710 O O . LEU A 1 86 ? -5.803 1.513 2.369 1.00 77.75 86 LEU A O 1
ATOM 714 N N . SER A 1 87 ? -4.496 1.595 4.176 1.00 74.31 87 SER A N 1
ATOM 715 C CA . SER A 1 87 ? -3.679 2.747 3.773 1.00 74.31 87 SER A CA 1
ATOM 716 C C . SER A 1 87 ? -2.312 2.315 3.249 1.00 74.31 87 SER A C 1
ATOM 718 O O . SER A 1 87 ? -1.824 2.869 2.269 1.00 74.31 87 SER A O 1
ATOM 720 N N . GLY A 1 88 ? -1.704 1.259 3.795 1.00 63.41 88 GLY A N 1
ATOM 721 C CA . GLY A 1 88 ? -0.418 0.710 3.338 1.00 63.41 88 GLY A CA 1
ATOM 722 C C . GLY A 1 88 ? 0.796 1.637 3.522 1.00 63.41 88 GLY A C 1
ATOM 723 O O . GLY A 1 88 ? 1.922 1.158 3.450 1.00 63.41 88 GLY A O 1
ATOM 724 N N . HIS A 1 89 ? 0.583 2.931 3.800 1.00 59.31 89 HIS A N 1
ATOM 725 C CA . HIS A 1 89 ? 1.624 3.960 3.942 1.00 59.31 89 HIS A CA 1
ATOM 726 C C . HIS A 1 89 ? 1.548 4.735 5.260 1.00 59.31 89 HIS A C 1
ATOM 728 O O . HIS A 1 89 ? 2.383 5.604 5.496 1.00 59.31 89 HIS A O 1
ATOM 734 N N . ILE A 1 90 ? 0.578 4.428 6.132 1.00 69.25 90 ILE A N 1
ATOM 735 C CA . ILE A 1 90 ? 0.617 4.894 7.521 1.00 69.25 90 ILE A CA 1
ATOM 736 C C . ILE A 1 90 ? 1.734 4.108 8.216 1.00 69.25 90 ILE A C 1
ATOM 738 O O . ILE A 1 90 ? 1.545 2.975 8.678 1.00 69.25 90 ILE A O 1
ATOM 742 N N . ASP A 1 91 ? 2.925 4.702 8.209 1.00 69.81 91 ASP A N 1
ATOM 743 C CA . ASP A 1 91 ? 4.078 4.204 8.941 1.00 69.81 91 ASP A CA 1
ATOM 744 C C . ASP A 1 91 ? 3.842 4.308 10.457 1.00 69.81 91 ASP A C 1
ATOM 746 O O . ASP A 1 91 ? 2.867 4.894 10.936 1.00 69.81 91 ASP A O 1
ATOM 750 N N . ALA A 1 92 ? 4.722 3.687 11.243 1.00 71.50 92 ALA A N 1
ATOM 751 C CA . ALA A 1 92 ? 4.560 3.650 12.695 1.00 71.50 92 ALA A CA 1
ATOM 752 C C . ALA A 1 92 ? 4.552 5.057 13.319 1.00 71.50 92 ALA A C 1
ATOM 754 O O . ALA A 1 92 ? 3.837 5.284 14.293 1.00 71.50 92 ALA A O 1
ATOM 755 N N . LYS A 1 93 ? 5.306 6.001 12.737 1.00 78.56 93 LYS A N 1
ATOM 756 C CA . LYS A 1 93 ? 5.396 7.383 13.214 1.00 78.56 93 LYS A CA 1
ATOM 757 C C . LYS A 1 93 ? 4.098 8.149 12.956 1.00 78.56 93 LYS A C 1
ATOM 759 O O . LYS A 1 93 ? 3.510 8.666 13.899 1.00 78.56 93 LYS A O 1
ATOM 764 N N . SER A 1 94 ? 3.593 8.122 11.725 1.00 80.38 94 SER A N 1
ATOM 765 C CA . SER A 1 94 ? 2.319 8.752 11.357 1.00 80.38 94 SER A CA 1
ATOM 766 C C . SER A 1 94 ? 1.155 8.141 12.135 1.00 80.38 94 SER A C 1
ATOM 768 O O . SER A 1 94 ? 0.259 8.853 12.583 1.00 80.38 94 SER A O 1
ATOM 770 N N . LEU A 1 95 ? 1.175 6.820 12.355 1.00 82.50 95 LEU A N 1
ATOM 771 C CA . LEU A 1 95 ? 0.176 6.153 13.188 1.00 82.50 95 LEU A CA 1
ATOM 772 C C . LEU A 1 95 ? 0.231 6.639 14.635 1.00 82.50 95 LEU A C 1
ATOM 774 O O . LEU A 1 95 ? -0.812 6.879 15.239 1.00 82.50 95 LEU A O 1
ATOM 778 N N . GLN A 1 96 ? 1.434 6.792 15.190 1.00 84.94 96 GLN A N 1
ATOM 779 C CA . GLN A 1 96 ? 1.622 7.306 16.541 1.00 84.94 96 GLN A CA 1
ATOM 780 C C . GLN A 1 96 ? 1.107 8.747 16.666 1.00 84.94 96 GLN A C 1
ATOM 782 O O . GLN A 1 96 ? 0.465 9.071 17.665 1.00 84.94 96 GLN A O 1
ATOM 787 N N . ASP A 1 97 ? 1.310 9.585 15.650 1.00 85.50 97 ASP A N 1
ATOM 788 C CA . ASP A 1 97 ? 0.787 10.953 15.621 1.00 85.50 97 ASP A CA 1
ATOM 789 C C . ASP A 1 97 ? -0.747 10.979 15.566 1.00 85.50 97 ASP A C 1
ATOM 791 O O . ASP A 1 97 ? -1.378 11.703 16.340 1.00 85.50 97 ASP A O 1
ATOM 795 N N . ILE A 1 98 ? -1.363 10.127 14.736 1.00 86.56 98 ILE A N 1
ATOM 796 C CA . ILE A 1 98 ? -2.825 9.952 14.684 1.00 86.56 98 ILE A CA 1
ATOM 797 C C . ILE A 1 98 ? -3.360 9.487 16.045 1.00 86.56 98 ILE A C 1
ATOM 799 O O . ILE A 1 98 ? -4.327 10.051 16.557 1.00 86.56 98 ILE A O 1
ATOM 803 N N . ILE A 1 99 ? -2.713 8.501 16.671 1.00 86.75 99 ILE A N 1
ATOM 804 C CA . ILE A 1 99 ? -3.079 8.011 18.007 1.00 86.75 99 ILE A CA 1
ATOM 805 C C . ILE A 1 99 ? -2.995 9.142 19.031 1.00 86.75 99 ILE A C 1
ATOM 807 O O . ILE A 1 99 ? -3.925 9.324 19.811 1.00 86.75 99 ILE A O 1
ATOM 811 N N . ASN A 1 100 ? -1.931 9.945 19.009 1.00 85.56 100 ASN A N 1
ATOM 812 C CA . ASN A 1 100 ? -1.765 11.073 19.923 1.00 85.56 100 ASN A CA 1
ATOM 813 C C . ASN A 1 100 ? -2.868 12.129 19.739 1.00 85.56 100 ASN A C 1
ATOM 815 O O . ASN A 1 100 ? -3.378 12.662 20.729 1.00 85.56 100 ASN A O 1
ATOM 819 N N . GLN A 1 101 ? -3.254 12.421 18.492 1.00 85.50 101 GLN A N 1
ATOM 820 C CA . GLN A 1 101 ? -4.350 13.342 18.186 1.00 85.50 101 GLN A CA 1
ATOM 821 C C . GLN A 1 101 ? -5.693 12.806 18.685 1.00 85.50 101 GLN A C 1
ATOM 823 O O . GLN A 1 101 ? -6.415 13.538 19.360 1.00 85.50 101 GLN A O 1
ATOM 828 N N . ILE A 1 102 ? -6.004 11.535 18.418 1.00 85.75 102 ILE A N 1
ATOM 829 C CA . ILE A 1 102 ? -7.243 10.897 18.876 1.00 85.75 102 ILE A CA 1
ATOM 830 C C . ILE A 1 102 ? -7.295 10.860 20.407 1.00 85.75 102 ILE A C 1
ATOM 832 O O . ILE A 1 102 ? -8.289 11.287 20.991 1.00 85.75 102 ILE A O 1
ATOM 836 N N . SER A 1 103 ? -6.226 10.408 21.070 1.00 83.19 103 SER A N 1
ATOM 837 C CA . SER A 1 103 ? -6.156 10.334 22.534 1.00 83.19 103 SER A CA 1
ATOM 838 C C . SER A 1 103 ? -6.449 11.685 23.175 1.00 83.19 103 SER A C 1
ATOM 840 O O . SER A 1 103 ? -7.320 11.775 24.035 1.00 83.19 103 SER A O 1
ATOM 842 N N . LYS A 1 104 ? -5.775 12.748 22.716 1.00 80.00 104 LYS A N 1
ATOM 843 C CA . LYS A 1 104 ? -5.896 14.083 23.314 1.00 80.00 104 LYS A CA 1
ATOM 844 C C . LYS A 1 104 ? -7.191 14.801 22.939 1.00 80.00 104 LYS A C 1
ATOM 846 O O . LYS A 1 104 ? -7.796 15.422 23.802 1.00 80.00 104 LYS A O 1
ATOM 851 N N . LYS A 1 105 ? -7.589 14.762 21.663 1.00 80.38 105 LYS A N 1
ATOM 852 C CA . LYS A 1 105 ? -8.643 15.638 21.117 1.00 80.38 105 LYS A CA 1
ATOM 853 C C . LYS A 1 105 ? -9.996 14.956 20.930 1.00 80.38 105 LYS A C 1
ATOM 855 O O . LYS A 1 105 ? -10.997 15.656 20.853 1.00 80.38 105 LYS A O 1
ATOM 860 N N . PHE A 1 106 ? -10.039 13.627 20.841 1.00 80.50 106 PHE A N 1
ATOM 861 C CA . PHE A 1 106 ? -11.274 12.888 20.559 1.00 80.50 106 PHE A CA 1
ATOM 862 C C . PHE A 1 106 ? -11.733 12.026 21.739 1.00 80.50 106 PHE A C 1
ATOM 864 O O . PHE A 1 106 ? -12.911 12.028 22.086 1.00 80.50 106 PHE A O 1
ATOM 871 N N . LEU A 1 107 ? -10.809 11.310 22.384 1.00 76.88 107 LEU A N 1
ATOM 872 C CA . LEU A 1 107 ? -11.116 10.461 23.540 1.00 76.88 107 LEU A CA 1
ATOM 873 C C . LEU A 1 107 ? -10.975 11.193 24.882 1.00 76.88 107 LEU A C 1
ATOM 875 O O . LEU A 1 107 ? -11.490 10.703 25.883 1.00 76.88 107 LEU A O 1
ATOM 879 N N . GLY A 1 108 ? -10.284 12.339 24.914 1.00 70.38 108 GLY A N 1
ATOM 880 C CA . GLY A 1 108 ? -10.043 13.109 26.141 1.00 70.38 108 GLY A CA 1
ATOM 881 C C . GLY A 1 108 ? -9.114 12.410 27.142 1.00 70.38 108 GLY A C 1
ATOM 882 O O . GLY A 1 108 ? -9.163 12.689 28.335 1.00 70.38 108 GLY A O 1
ATOM 883 N N . ILE A 1 109 ? -8.271 11.484 26.678 1.00 71.88 109 ILE A N 1
ATOM 884 C CA . ILE A 1 109 ? -7.358 10.700 27.514 1.00 71.88 109 ILE A CA 1
ATOM 885 C C . ILE A 1 109 ? -5.997 11.404 27.526 1.00 71.88 109 ILE A C 1
ATOM 887 O O . ILE A 1 109 ? -5.271 11.406 26.529 1.00 71.88 109 ILE A O 1
ATOM 891 N N . SER A 1 110 ? -5.637 12.010 28.659 1.00 55.69 110 SER A N 1
ATOM 892 C CA . SER A 1 110 ? -4.422 12.828 28.776 1.00 55.69 110 SER A CA 1
ATOM 893 C C . SER A 1 110 ? -3.144 12.026 29.052 1.00 55.69 110 SER A C 1
ATOM 895 O O . SER A 1 110 ? -2.068 12.526 28.736 1.00 55.69 110 SER A O 1
ATOM 897 N N . LYS A 1 111 ? -3.235 10.792 29.574 1.00 51.97 111 LYS A N 1
ATOM 898 C CA . LYS A 1 111 ? -2.136 9.816 29.751 1.00 51.97 111 LYS A CA 1
ATOM 899 C C . LYS A 1 111 ? -2.717 8.497 30.281 1.00 51.97 111 LYS A C 1
ATOM 901 O O . LYS A 1 111 ? -3.321 8.483 31.345 1.00 51.97 111 LYS A O 1
ATOM 906 N N . GLY A 1 112 ? -2.529 7.382 29.573 1.00 49.41 112 GLY A N 1
ATOM 907 C CA . GLY A 1 112 ? -2.951 6.065 30.062 1.00 49.41 112 GLY A CA 1
ATOM 908 C C . GLY A 1 112 ? -2.668 4.927 29.079 1.00 49.41 112 GLY A C 1
ATOM 909 O O . GLY A 1 112 ? -2.766 5.108 27.870 1.00 49.41 112 GLY A O 1
ATOM 910 N N . LYS A 1 113 ? -2.349 3.737 29.607 1.00 55.19 113 LYS A N 1
ATOM 911 C CA . LYS A 1 113 ? -2.002 2.507 28.857 1.00 55.19 113 LYS A CA 1
ATOM 912 C C . LYS A 1 113 ? -3.140 1.935 27.981 1.00 55.19 113 LYS A C 1
ATOM 914 O O . LYS A 1 113 ? -2.937 0.930 27.310 1.00 55.19 113 LYS A O 1
ATOM 919 N N . ALA A 1 114 ? -4.333 2.535 27.996 1.00 62.81 114 ALA A N 1
ATOM 920 C CA . ALA A 1 114 ? -5.552 1.931 27.451 1.00 62.81 114 ALA A CA 1
ATOM 921 C C . ALA A 1 114 ? -5.702 2.042 25.920 1.00 62.81 114 ALA A C 1
ATOM 923 O O . ALA A 1 114 ? -6.365 1.203 25.316 1.00 62.81 114 ALA A O 1
ATOM 924 N N . PHE A 1 115 ? -5.097 3.050 25.284 1.00 76.19 115 PHE A N 1
ATOM 925 C CA . PHE A 1 115 ? -5.102 3.218 23.828 1.00 76.19 115 PHE A CA 1
ATOM 926 C C . PHE A 1 115 ? -3.717 3.676 23.364 1.00 76.19 115 PHE A C 1
ATOM 928 O O . PHE A 1 115 ? -3.257 4.766 23.698 1.00 76.19 115 PHE A O 1
ATOM 935 N N . SER A 1 116 ? -3.017 2.794 22.650 1.00 83.38 116 SER A N 1
ATOM 936 C CA . SER A 1 116 ? -1.620 2.981 22.258 1.00 83.38 116 SER A CA 1
ATOM 937 C C . SER A 1 116 ? -1.320 2.293 20.928 1.00 83.38 116 SER A C 1
ATOM 939 O O . SER A 1 116 ? -2.089 1.446 20.467 1.00 83.38 116 SER A O 1
ATOM 941 N N . LEU A 1 117 ? -0.159 2.595 20.340 1.00 84.12 117 LEU A N 1
ATOM 942 C CA . LEU A 1 117 ? 0.329 1.897 19.149 1.00 84.12 117 LEU A CA 1
ATOM 943 C C . LEU A 1 117 ? 0.478 0.388 19.385 1.00 84.12 117 LEU A C 1
ATOM 945 O O . LEU A 1 117 ? 0.163 -0.400 18.498 1.00 84.12 117 LEU A O 1
ATOM 949 N N . SER A 1 118 ? 0.883 -0.021 20.592 1.00 84.25 118 SER A N 1
ATOM 950 C CA . SER A 1 118 ? 0.950 -1.435 20.979 1.00 84.25 118 SER A CA 1
ATOM 951 C C . SER A 1 118 ? -0.428 -2.102 20.909 1.00 84.25 118 SER A C 1
ATOM 953 O O . SER A 1 118 ? -0.576 -3.160 20.301 1.00 84.25 118 SER A O 1
ATOM 955 N N . THR A 1 119 ? -1.463 -1.433 21.425 1.00 85.75 119 THR A N 1
ATOM 956 C CA . THR A 1 119 ? -2.852 -1.914 21.360 1.00 85.75 119 THR A CA 1
ATOM 957 C C . THR A 1 119 ? -3.325 -2.057 19.913 1.00 85.75 119 THR A C 1
ATOM 959 O O . THR A 1 119 ? -3.900 -3.080 19.552 1.00 85.75 119 THR A O 1
ATOM 962 N N . VAL A 1 120 ? -3.036 -1.067 19.058 1.00 87.62 120 VAL A N 1
ATOM 963 C CA . VAL A 1 120 ? -3.377 -1.127 17.626 1.00 87.62 120 VAL A CA 1
ATOM 964 C C . VAL A 1 120 ? -2.642 -2.276 16.932 1.00 87.62 120 VAL A C 1
ATOM 966 O O . VAL A 1 120 ? -3.253 -2.996 16.147 1.00 87.62 120 VAL A O 1
ATOM 969 N N . ASN A 1 121 ? -1.361 -2.497 17.235 1.00 86.25 121 ASN A N 1
ATOM 970 C CA . ASN A 1 121 ? -0.587 -3.608 16.676 1.00 86.25 121 ASN A CA 1
ATOM 971 C C . ASN A 1 121 ? -1.123 -4.973 17.124 1.00 86.25 121 ASN A C 1
ATOM 973 O O . ASN A 1 121 ? -1.228 -5.870 16.291 1.00 86.25 121 ASN A O 1
ATOM 977 N N . LYS A 1 122 ? -1.504 -5.123 18.401 1.00 88.00 122 LYS A N 1
ATOM 978 C CA . LYS A 1 122 ? -2.132 -6.351 18.909 1.00 88.00 122 LYS A CA 1
ATOM 979 C C . LYS A 1 122 ? -3.413 -6.659 18.130 1.00 88.00 122 LYS A C 1
ATOM 981 O O . LYS A 1 122 ? -3.492 -7.700 17.492 1.00 88.00 122 LYS A O 1
ATOM 986 N N . VAL A 1 123 ? -4.332 -5.692 18.056 1.00 88.56 123 VAL A N 1
ATOM 987 C CA . VAL A 1 123 ? -5.586 -5.840 17.296 1.00 88.56 123 VAL A CA 1
ATOM 988 C C . VAL A 1 123 ? -5.320 -6.091 15.808 1.00 88.56 123 VAL A C 1
ATOM 990 O O . VAL A 1 123 ? -6.018 -6.877 15.181 1.00 88.56 123 VAL A O 1
ATOM 993 N N . THR A 1 124 ? -4.286 -5.476 15.227 1.00 86.62 124 THR A N 1
ATOM 994 C CA . THR A 1 124 ? -3.888 -5.747 13.835 1.00 86.62 124 THR A CA 1
ATOM 995 C C . THR A 1 124 ? -3.510 -7.216 13.641 1.00 86.62 124 THR A C 1
ATOM 997 O O . THR A 1 124 ? -3.958 -7.826 12.675 1.00 86.62 124 THR A O 1
ATOM 1000 N N . ASN A 1 125 ? -2.718 -7.796 14.549 1.00 84.00 125 ASN A N 1
ATOM 1001 C CA . ASN A 1 125 ? -2.341 -9.210 14.489 1.00 84.00 125 ASN A CA 1
ATOM 1002 C C . ASN A 1 125 ? -3.550 -10.130 14.669 1.00 84.00 125 ASN A C 1
ATOM 1004 O O . ASN A 1 125 ? -3.683 -11.106 13.936 1.00 84.00 125 ASN A O 1
ATOM 1008 N N . ASP A 1 126 ? -4.457 -9.789 15.580 1.00 87.44 126 ASP A N 1
ATOM 1009 C CA . ASP A 1 126 ? -5.680 -10.559 15.803 1.00 87.44 126 ASP A CA 1
ATOM 1010 C C . ASP A 1 126 ? -6.571 -10.555 14.546 1.00 87.44 126 ASP A C 1
ATOM 1012 O O . ASP A 1 126 ? -7.035 -11.601 14.093 1.00 87.44 126 ASP A O 1
ATOM 1016 N N . LEU A 1 127 ? -6.721 -9.397 13.895 1.00 85.00 127 LEU A N 1
ATOM 1017 C CA . LEU A 1 127 ? -7.443 -9.267 12.624 1.00 85.00 127 LEU A CA 1
ATOM 1018 C C . LEU A 1 127 ? -6.738 -9.966 11.449 1.00 85.00 127 LEU A C 1
ATOM 1020 O O . LEU A 1 127 ? -7.412 -10.388 10.509 1.00 85.00 127 LEU A O 1
ATOM 1024 N N . ILE A 1 128 ? -5.406 -10.092 11.479 1.00 82.00 128 ILE A N 1
ATOM 1025 C CA . ILE A 1 128 ? -4.645 -10.906 10.516 1.00 82.00 128 ILE A CA 1
ATOM 1026 C C . ILE A 1 128 ? -4.953 -12.390 10.721 1.00 82.00 128 ILE A C 1
ATOM 1028 O O . ILE A 1 128 ? -5.222 -13.092 9.750 1.00 82.00 128 ILE A O 1
ATOM 1032 N N . ASN A 1 129 ? -4.928 -12.862 11.969 1.00 80.50 129 ASN A N 1
ATOM 1033 C CA . ASN A 1 129 ? -5.177 -14.266 12.302 1.00 80.50 129 ASN A CA 1
ATOM 1034 C C . ASN A 1 129 ? -6.599 -14.700 11.925 1.00 80.50 129 ASN A C 1
ATOM 1036 O O . ASN A 1 129 ? -6.804 -15.838 11.518 1.00 80.50 129 ASN A O 1
ATOM 1040 N N . LEU A 1 130 ? -7.562 -13.777 11.994 1.00 80.62 130 LEU A N 1
ATOM 1041 C CA . LEU A 1 130 ? -8.943 -13.995 11.558 1.00 80.62 130 LEU A CA 1
ATOM 1042 C C . LEU A 1 130 ? -9.167 -13.803 10.048 1.00 80.62 130 LEU A C 1
ATOM 1044 O O . LEU A 1 130 ? -10.299 -13.899 9.583 1.00 80.62 130 LEU A O 1
ATOM 1048 N N . GLY A 1 131 ? -8.124 -13.494 9.270 1.00 76.44 131 GLY A N 1
ATOM 1049 C CA . GLY A 1 131 ? -8.220 -13.318 7.817 1.00 76.44 131 GLY A CA 1
ATOM 1050 C C . GLY A 1 131 ? -8.925 -12.034 7.356 1.00 76.44 131 GLY A C 1
ATOM 1051 O O . GLY A 1 131 ? -9.107 -11.841 6.156 1.00 76.44 131 GLY A O 1
ATOM 1052 N N . ILE A 1 132 ? -9.285 -11.129 8.273 1.00 79.19 132 ILE A N 1
ATOM 1053 C CA . ILE A 1 132 ? -9.911 -9.832 7.955 1.00 79.19 132 ILE A CA 1
ATOM 1054 C C . ILE A 1 132 ? -8.877 -8.883 7.346 1.00 79.19 132 ILE A C 1
ATOM 1056 O O . ILE A 1 132 ? -9.137 -8.180 6.367 1.00 79.19 132 ILE A O 1
ATOM 1060 N N . ILE A 1 133 ? -7.682 -8.851 7.938 1.00 79.31 133 ILE A N 1
ATOM 1061 C CA . ILE A 1 133 ? -6.541 -8.122 7.399 1.00 79.31 133 ILE A CA 1
ATOM 1062 C C . ILE A 1 133 ? -5.670 -9.099 6.621 1.00 79.31 133 ILE A C 1
ATOM 1064 O O . ILE A 1 133 ? -5.007 -9.971 7.178 1.00 79.31 133 ILE A O 1
ATOM 1068 N N . ASN A 1 134 ? -5.603 -8.896 5.310 1.00 64.31 134 ASN A N 1
ATOM 1069 C CA . ASN A 1 134 ? -4.643 -9.605 4.484 1.00 64.31 134 ASN A CA 1
ATOM 1070 C C . ASN A 1 134 ? -3.225 -9.097 4.776 1.00 64.31 134 ASN A C 1
ATOM 1072 O O . ASN A 1 134 ? -2.844 -8.007 4.343 1.00 64.31 134 ASN A O 1
ATOM 1076 N N . ARG A 1 135 ? -2.420 -9.934 5.449 1.00 54.50 135 ARG A N 1
ATOM 1077 C CA . ARG A 1 135 ? -0.978 -9.729 5.719 1.00 54.50 135 ARG A CA 1
ATOM 1078 C C . ARG A 1 135 ? -0.201 -9.293 4.467 1.00 54.50 135 ARG A C 1
ATOM 1080 O O . ARG A 1 135 ? 0.803 -8.595 4.548 1.00 54.50 135 ARG A O 1
ATOM 1087 N N . THR A 1 136 ? -0.701 -9.685 3.298 1.00 51.59 136 THR A N 1
ATOM 1088 C CA . THR A 1 136 ? -0.132 -9.419 1.983 1.00 51.59 136 THR A CA 1
ATOM 1089 C C . THR A 1 136 ? -0.218 -7.964 1.526 1.00 51.59 136 THR A C 1
ATOM 1091 O O . THR A 1 136 ? 0.649 -7.588 0.756 1.00 51.59 136 THR A O 1
ATOM 1094 N N . ASN A 1 137 ? -1.164 -7.121 1.967 1.00 54.81 137 ASN A N 1
ATOM 1095 C CA . ASN A 1 137 ? -1.331 -5.774 1.381 1.00 54.81 137 ASN A CA 1
ATOM 1096 C C . ASN A 1 137 ? -0.279 -4.749 1.839 1.00 54.81 137 ASN A C 1
ATOM 1098 O O . ASN A 1 137 ? 0.190 -3.957 1.025 1.00 54.81 137 ASN A O 1
ATOM 1102 N N . VAL A 1 138 ? 0.137 -4.784 3.106 1.00 52.47 138 VAL A N 1
ATOM 1103 C CA . VAL A 1 138 ? 1.214 -3.912 3.626 1.00 52.47 138 VAL A CA 1
ATOM 1104 C C . VAL A 1 138 ? 2.579 -4.341 3.069 1.00 52.47 138 VAL A C 1
ATOM 1106 O O . VAL A 1 138 ? 3.414 -3.515 2.693 1.00 52.47 138 VAL A O 1
ATOM 1109 N N . ASP A 1 139 ? 2.768 -5.649 2.914 1.00 65.75 139 ASP A N 1
ATOM 1110 C CA . ASP A 1 139 ? 3.948 -6.233 2.284 1.00 65.75 139 ASP A CA 1
ATOM 1111 C C . ASP A 1 139 ? 3.959 -6.062 0.761 1.00 65.75 139 ASP A C 1
ATOM 1113 O O . ASP A 1 139 ? 5.022 -6.034 0.153 1.00 65.75 139 ASP A O 1
ATOM 1117 N N . PHE A 1 140 ? 2.800 -5.975 0.110 1.00 75.31 140 PHE A N 1
ATOM 1118 C CA . PHE A 1 140 ? 2.719 -5.946 -1.347 1.00 75.31 140 PHE A CA 1
ATOM 1119 C C . PHE A 1 140 ? 3.327 -4.668 -1.910 1.00 75.31 140 PHE A C 1
ATOM 1121 O O . PHE A 1 140 ? 4.214 -4.748 -2.753 1.00 75.31 140 PHE A O 1
ATOM 1128 N N . PHE A 1 141 ? 2.884 -3.500 -1.439 1.00 78.75 141 PHE A N 1
ATOM 1129 C CA . PHE A 1 141 ? 3.365 -2.217 -1.954 1.00 78.75 141 PHE A CA 1
ATOM 1130 C C . PHE A 1 141 ? 4.857 -2.022 -1.678 1.00 78.75 141 PHE A C 1
ATOM 1132 O O . PHE A 1 141 ? 5.600 -1.662 -2.587 1.00 78.75 141 PHE A O 1
ATOM 1139 N N . SER A 1 142 ? 5.307 -2.360 -0.467 1.00 78.44 142 SER A N 1
ATOM 1140 C CA . SER A 1 142 ? 6.721 -2.282 -0.081 1.00 78.44 142 SER A CA 1
ATOM 1141 C C . SER A 1 142 ? 7.599 -3.267 -0.865 1.00 78.44 142 SER A C 1
ATOM 1143 O O . SER A 1 142 ? 8.675 -2.897 -1.339 1.00 78.44 142 SER A O 1
ATOM 1145 N N . LYS A 1 143 ? 7.140 -4.507 -1.086 1.00 83.31 143 LYS A N 1
ATOM 1146 C CA . LYS A 1 143 ? 7.853 -5.480 -1.934 1.00 83.31 143 LYS A CA 1
ATOM 1147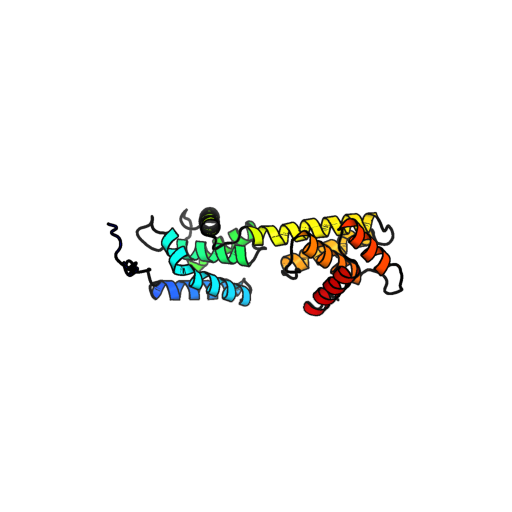 C C . LYS A 1 143 ? 7.853 -5.059 -3.401 1.00 83.31 143 LYS A C 1
ATOM 1149 O O . LYS A 1 143 ? 8.869 -5.231 -4.065 1.00 83.31 143 LYS A O 1
ATOM 1154 N N . VAL A 1 144 ? 6.758 -4.491 -3.908 1.00 88.94 144 VAL A N 1
ATOM 1155 C CA . VAL A 1 144 ? 6.692 -3.968 -5.280 1.00 88.94 144 VAL A CA 1
ATOM 1156 C C . VAL A 1 144 ? 7.651 -2.799 -5.463 1.00 88.94 144 VAL A C 1
ATOM 1158 O O . VAL A 1 144 ? 8.374 -2.792 -6.453 1.00 88.94 144 VAL A O 1
ATOM 1161 N N . GLU A 1 145 ? 7.703 -1.857 -4.522 1.00 90.31 145 GLU A N 1
ATOM 1162 C CA . GLU A 1 145 ? 8.660 -0.749 -4.546 1.00 90.31 145 GLU A CA 1
ATOM 1163 C C . GLU A 1 145 ? 10.095 -1.267 -4.572 1.00 90.31 145 GLU A C 1
ATOM 1165 O O . GLU A 1 145 ? 10.848 -0.948 -5.487 1.00 90.31 145 GLU A O 1
ATOM 1170 N N . LYS A 1 146 ? 10.455 -2.143 -3.627 1.00 88.62 146 LYS A N 1
ATOM 1171 C CA . LYS A 1 146 ? 11.805 -2.708 -3.533 1.00 88.62 146 LYS A CA 1
ATOM 1172 C C . LYS A 1 146 ? 12.218 -3.441 -4.813 1.00 88.62 146 LYS A C 1
ATOM 1174 O O . LYS A 1 146 ? 13.324 -3.235 -5.311 1.00 88.62 146 LYS A O 1
ATOM 1179 N N . GLU A 1 147 ? 11.338 -4.279 -5.358 1.00 92.75 147 GLU A N 1
ATOM 1180 C CA . GLU A 1 147 ? 11.590 -5.005 -6.608 1.00 92.75 147 GLU A CA 1
ATOM 1181 C C . GLU A 1 147 ? 11.651 -4.064 -7.821 1.00 92.75 147 GLU A C 1
ATOM 1183 O O . GLU A 1 147 ? 12.476 -4.265 -8.712 1.00 92.75 147 GLU A O 1
ATOM 1188 N N . ALA A 1 148 ? 10.821 -3.016 -7.861 1.00 93.69 148 ALA A N 1
ATOM 1189 C CA . ALA A 1 148 ? 10.822 -2.042 -8.950 1.00 93.69 148 ALA A CA 1
ATOM 1190 C C . ALA A 1 148 ? 12.117 -1.222 -8.947 1.00 93.69 148 ALA A C 1
ATOM 1192 O O . ALA A 1 148 ? 12.761 -1.108 -9.984 1.00 93.69 148 ALA A O 1
ATOM 1193 N N . LEU A 1 149 ? 12.545 -0.727 -7.783 1.00 91.56 149 LEU A N 1
ATOM 1194 C CA . LEU A 1 149 ? 13.803 0.006 -7.622 1.00 91.56 149 LEU A CA 1
ATOM 1195 C C . LEU A 1 149 ? 15.013 -0.860 -7.984 1.00 91.56 149 LEU A C 1
ATOM 1197 O O . LEU A 1 149 ? 15.905 -0.408 -8.701 1.00 91.56 149 LEU A O 1
ATOM 1201 N N . LYS A 1 150 ? 15.018 -2.132 -7.564 1.00 93.00 150 LYS A N 1
ATOM 1202 C CA . LYS A 1 150 ? 16.060 -3.092 -7.954 1.00 93.00 150 LYS A CA 1
ATOM 1203 C C . LYS A 1 150 ? 16.125 -3.258 -9.473 1.00 93.00 150 LYS A C 1
ATOM 1205 O O . LYS A 1 150 ? 17.214 -3.248 -10.040 1.00 93.00 150 LYS A O 1
ATOM 1210 N N . LEU A 1 151 ? 14.975 -3.389 -10.133 1.00 94.19 151 LEU A N 1
ATOM 1211 C CA . LEU A 1 151 ? 14.911 -3.524 -11.585 1.00 94.19 151 LEU A CA 1
ATOM 1212 C C . LEU A 1 151 ? 15.378 -2.253 -12.308 1.00 94.19 151 LEU A C 1
ATOM 1214 O O . LEU A 1 151 ? 16.114 -2.357 -13.288 1.00 94.19 151 LEU A O 1
ATOM 1218 N N . VAL A 1 152 ? 14.994 -1.070 -11.821 1.00 92.25 152 VAL A N 1
ATOM 1219 C CA . VAL A 1 152 ? 15.474 0.210 -12.366 1.00 92.25 152 VAL A CA 1
ATOM 1220 C C . VAL A 1 152 ? 16.984 0.311 -12.219 1.00 92.25 152 VAL A C 1
ATOM 1222 O O . VAL A 1 152 ? 17.644 0.617 -13.203 1.00 92.25 152 VAL A O 1
ATOM 1225 N N . ASN A 1 153 ? 17.543 -0.024 -11.053 1.00 90.81 153 ASN A N 1
ATOM 1226 C CA . ASN A 1 153 ? 18.991 -0.016 -10.839 1.00 90.81 153 ASN A CA 1
ATOM 1227 C C . ASN A 1 153 ? 19.721 -0.920 -11.845 1.00 90.81 153 ASN A C 1
ATOM 1229 O O . ASN A 1 153 ? 20.652 -0.484 -12.512 1.00 90.81 153 ASN A O 1
ATOM 1233 N N . ILE A 1 154 ? 19.252 -2.163 -12.013 1.00 92.06 154 ILE A N 1
ATOM 1234 C CA . ILE A 1 154 ? 19.828 -3.118 -12.975 1.00 92.06 154 ILE A CA 1
ATOM 1235 C C . ILE A 1 154 ? 19.744 -2.573 -14.407 1.00 92.06 154 ILE A C 1
ATOM 1237 O O . ILE A 1 154 ? 20.704 -2.670 -15.167 1.00 92.06 154 ILE A O 1
ATOM 1241 N N . THR A 1 155 ? 18.607 -1.983 -14.774 1.00 90.50 155 THR A N 1
ATOM 1242 C CA . THR A 1 155 ? 18.381 -1.448 -16.123 1.00 90.50 155 THR A CA 1
ATOM 1243 C C . THR A 1 155 ? 19.268 -0.228 -16.390 1.00 90.50 155 THR A C 1
ATOM 1245 O O . THR A 1 155 ? 19.949 -0.180 -17.408 1.00 90.50 155 THR A O 1
ATOM 1248 N N . CYS A 1 156 ? 19.324 0.722 -15.457 1.00 89.00 156 CYS A N 1
ATOM 1249 C CA . CYS A 1 156 ? 20.181 1.907 -15.520 1.00 89.00 156 CYS A CA 1
ATOM 1250 C C . CYS A 1 156 ? 21.677 1.560 -15.538 1.00 89.00 156 CYS A C 1
ATOM 1252 O O . CYS A 1 156 ? 22.446 2.211 -16.237 1.00 89.00 156 CYS A O 1
ATOM 1254 N N . ALA A 1 157 ? 22.092 0.514 -14.819 1.00 88.38 157 ALA A N 1
ATOM 1255 C CA . ALA A 1 157 ? 23.472 0.037 -14.838 1.00 88.38 157 ALA A CA 1
ATOM 1256 C C . ALA A 1 157 ? 23.846 -0.634 -16.171 1.00 88.38 157 ALA A C 1
ATOM 1258 O O . ALA A 1 157 ? 24.982 -0.504 -16.626 1.00 88.38 157 ALA A O 1
ATOM 1259 N N . HIS A 1 158 ? 22.904 -1.345 -16.801 1.00 89.75 158 HIS A N 1
ATOM 1260 C CA . HIS A 1 158 ? 23.122 -1.978 -18.103 1.00 89.75 158 HIS A CA 1
ATOM 1261 C C . HIS A 1 158 ? 23.195 -0.945 -19.236 1.00 89.75 158 HIS A C 1
ATOM 1263 O O . HIS A 1 158 ? 24.077 -1.012 -20.090 1.00 89.75 158 HIS A O 1
ATOM 1269 N N . PHE A 1 159 ? 22.292 0.033 -19.219 1.00 87.25 159 PHE A N 1
ATOM 1270 C CA . PHE A 1 159 ? 22.203 1.089 -20.220 1.00 87.25 159 PHE A CA 1
ATOM 1271 C C . PHE A 1 159 ? 22.839 2.378 -19.686 1.00 87.25 159 PHE A C 1
ATOM 1273 O O . PHE A 1 159 ? 22.176 3.215 -19.069 1.00 87.25 159 PHE A O 1
ATOM 1280 N N . LYS A 1 160 ? 24.149 2.537 -19.907 1.00 79.44 160 LYS A N 1
ATOM 1281 C CA . LYS A 1 160 ? 24.942 3.643 -19.338 1.00 79.44 160 LYS A CA 1
ATOM 1282 C C . LYS A 1 160 ? 24.378 5.029 -19.663 1.00 79.44 160 LYS A C 1
ATOM 1284 O O . LYS A 1 160 ? 24.520 5.937 -18.847 1.00 79.44 160 LYS A O 1
ATOM 1289 N N . GLU A 1 161 ? 23.710 5.191 -20.805 1.00 81.44 161 GLU A N 1
ATOM 1290 C CA . GLU A 1 161 ? 23.141 6.472 -21.241 1.00 81.44 161 GLU A CA 1
ATOM 1291 C C . GLU A 1 161 ? 21.970 6.941 -20.363 1.00 81.44 161 GLU A C 1
ATOM 1293 O O . GLU A 1 161 ? 21.638 8.124 -20.361 1.00 81.44 161 GLU A O 1
ATOM 1298 N N . ILE A 1 162 ? 21.361 6.036 -19.588 1.00 83.31 162 ILE A N 1
ATOM 1299 C CA . ILE A 1 162 ? 20.234 6.329 -18.692 1.00 83.31 162 ILE A CA 1
ATOM 1300 C C . ILE A 1 162 ? 20.573 6.147 -17.213 1.00 83.31 162 ILE A C 1
ATOM 1302 O O . ILE A 1 162 ? 19.679 6.180 -16.367 1.00 83.31 162 ILE A O 1
ATOM 1306 N N . ASN A 1 163 ? 21.849 5.973 -16.863 1.00 83.19 163 ASN A N 1
ATOM 1307 C CA . ASN A 1 163 ? 22.241 5.733 -15.475 1.00 83.19 163 ASN A CA 1
ATOM 1308 C C . ASN A 1 163 ? 21.883 6.915 -14.549 1.00 83.19 163 ASN A C 1
ATOM 1310 O O . ASN A 1 163 ? 21.410 6.730 -13.428 1.00 83.19 163 ASN A O 1
ATOM 1314 N N . SER A 1 164 ? 21.999 8.146 -15.059 1.00 83.75 164 SER A N 1
ATOM 1315 C CA . SER A 1 164 ? 21.596 9.373 -14.354 1.00 83.75 164 SER A CA 1
ATOM 1316 C C . SER A 1 164 ? 20.096 9.433 -14.029 1.00 83.75 164 SER A C 1
ATOM 1318 O O . SER A 1 164 ? 19.686 10.179 -13.139 1.00 83.75 164 SER A O 1
ATOM 1320 N N . LEU A 1 165 ? 19.268 8.623 -14.699 1.00 84.12 165 LEU A N 1
ATOM 1321 C CA . LEU A 1 165 ? 17.823 8.584 -14.489 1.00 84.12 165 LEU A CA 1
ATOM 1322 C C . LEU A 1 165 ? 17.408 7.754 -13.270 1.00 84.12 165 LEU A C 1
ATOM 1324 O O . LEU A 1 165 ? 16.246 7.825 -12.872 1.00 84.12 165 LEU A O 1
ATOM 1328 N N . TYR A 1 166 ? 18.325 7.015 -12.633 1.00 88.31 166 TYR A N 1
ATOM 1329 C CA . TYR A 1 166 ? 17.994 6.191 -11.468 1.00 88.31 166 TYR A CA 1
ATOM 1330 C C . TYR A 1 166 ? 17.310 6.999 -10.357 1.00 88.31 166 TYR A C 1
ATOM 1332 O O . TYR A 1 166 ? 16.243 6.612 -9.881 1.00 88.31 166 TYR A O 1
ATOM 1340 N N . SER A 1 167 ? 17.886 8.141 -9.970 1.00 84.44 167 SER A N 1
ATOM 1341 C CA . SER A 1 167 ? 17.356 8.989 -8.893 1.00 84.44 167 SER A CA 1
ATOM 1342 C C . SER A 1 167 ? 15.949 9.546 -9.193 1.00 84.44 167 SER A C 1
ATOM 1344 O O . SER A 1 167 ? 15.030 9.274 -8.410 1.00 84.44 167 SER A O 1
ATOM 1346 N N . PRO A 1 168 ? 15.701 10.242 -10.327 1.00 88.94 168 PRO A N 1
ATOM 1347 C CA . PRO A 1 168 ? 14.366 10.765 -10.628 1.00 88.94 168 PRO A CA 1
ATOM 1348 C C . PRO A 1 168 ? 13.317 9.661 -10.833 1.00 88.94 168 PRO A C 1
ATOM 1350 O O . PRO A 1 168 ? 12.180 9.803 -10.377 1.00 88.94 168 PRO A O 1
ATOM 1353 N N . VAL A 1 169 ? 13.685 8.532 -11.450 1.00 91.06 169 VAL A N 1
ATOM 1354 C CA . VAL A 1 169 ? 12.779 7.385 -11.626 1.00 91.06 169 VAL A CA 1
ATOM 1355 C C . VAL A 1 169 ? 12.427 6.761 -10.277 1.00 91.06 169 VAL A C 1
ATOM 1357 O O . VAL A 1 169 ? 11.256 6.474 -10.026 1.00 91.06 169 VAL A O 1
ATOM 1360 N N . SER A 1 170 ? 13.409 6.598 -9.388 1.00 88.19 170 SER A N 1
ATOM 1361 C CA . SER A 1 170 ? 13.199 6.044 -8.047 1.00 88.19 170 SER A CA 1
ATOM 1362 C C . SER A 1 170 ? 12.231 6.897 -7.232 1.00 88.19 170 SER A C 1
ATOM 1364 O O . SER A 1 170 ? 11.283 6.366 -6.658 1.00 88.19 170 SER A O 1
ATOM 1366 N N . LEU A 1 171 ? 12.394 8.224 -7.261 1.00 84.94 171 LEU A N 1
ATOM 1367 C CA . LEU A 1 171 ? 11.474 9.155 -6.602 1.00 84.94 171 LEU A CA 1
ATOM 1368 C C . LEU A 1 171 ? 10.045 9.040 -7.147 1.00 84.94 171 LEU A C 1
ATOM 1370 O O . LEU A 1 171 ? 9.091 8.973 -6.368 1.00 84.94 171 LEU A O 1
ATOM 1374 N N . LYS A 1 172 ? 9.875 8.978 -8.476 1.00 91.94 172 LYS A N 1
ATOM 1375 C CA . LYS A 1 172 ? 8.546 8.853 -9.098 1.00 91.94 172 LYS A CA 1
ATOM 1376 C C . LYS A 1 172 ? 7.903 7.496 -8.775 1.00 91.94 172 LYS A C 1
ATOM 1378 O O . LYS A 1 172 ? 6.708 7.457 -8.491 1.00 91.94 172 LYS A O 1
ATOM 1383 N N . ILE A 1 173 ? 8.679 6.409 -8.714 1.00 90.38 173 ILE A N 1
ATOM 1384 C CA . ILE A 1 173 ? 8.206 5.090 -8.254 1.00 90.38 173 ILE A CA 1
ATOM 1385 C C . ILE A 1 173 ? 7.745 5.153 -6.800 1.00 90.38 173 ILE A C 1
ATOM 1387 O O . ILE A 1 173 ? 6.605 4.787 -6.526 1.00 90.38 173 ILE A O 1
ATOM 1391 N N . SER A 1 174 ? 8.576 5.655 -5.884 1.00 84.19 174 SER A N 1
ATOM 1392 C CA . SER A 1 174 ? 8.211 5.776 -4.469 1.00 84.19 174 SER A CA 1
ATOM 1393 C C . SER A 1 174 ? 6.953 6.620 -4.278 1.00 84.19 174 SER A C 1
ATOM 1395 O O . SER A 1 174 ? 6.076 6.255 -3.499 1.00 84.19 174 SER A O 1
ATOM 1397 N N . ASN A 1 175 ? 6.806 7.713 -5.029 1.00 81.44 175 ASN A N 1
ATOM 1398 C CA . ASN A 1 175 ? 5.608 8.550 -4.982 1.00 81.44 175 ASN A CA 1
ATOM 1399 C C . ASN A 1 175 ? 4.361 7.823 -5.501 1.00 81.44 175 ASN A C 1
ATOM 1401 O O . ASN A 1 175 ? 3.309 7.894 -4.870 1.00 81.44 175 ASN A O 1
ATOM 1405 N N . LEU A 1 176 ? 4.451 7.090 -6.614 1.00 84.94 176 LEU A N 1
ATOM 1406 C CA . LEU A 1 176 ? 3.316 6.318 -7.127 1.00 84.94 176 LEU A CA 1
ATOM 1407 C C . LEU A 1 176 ? 2.942 5.160 -6.208 1.00 84.94 176 LEU A C 1
ATOM 1409 O O . LEU A 1 176 ? 1.753 4.922 -6.003 1.00 84.94 176 LEU A O 1
ATOM 1413 N N . VAL A 1 177 ? 3.926 4.481 -5.613 1.00 83.06 177 VAL A N 1
ATOM 1414 C CA . VAL A 1 177 ? 3.670 3.447 -4.610 1.00 83.06 177 VAL A CA 1
ATOM 1415 C C . VAL A 1 177 ? 2.977 4.059 -3.401 1.00 83.06 177 VAL A C 1
ATOM 1417 O O . VAL A 1 177 ? 1.918 3.557 -3.048 1.00 83.06 177 VAL A O 1
ATOM 1420 N N . LYS A 1 178 ? 3.488 5.171 -2.846 1.00 72.94 178 LYS A N 1
ATOM 1421 C CA . LYS A 1 178 ? 2.843 5.936 -1.757 1.00 72.94 178 LYS A CA 1
ATOM 1422 C C . LYS A 1 178 ? 1.410 6.358 -2.090 1.00 72.94 178 LYS A C 1
ATOM 1424 O O . LYS A 1 178 ? 0.547 6.363 -1.218 1.00 72.94 178 LYS A O 1
ATOM 1429 N N . ASN A 1 179 ? 1.143 6.673 -3.355 1.00 72.31 179 ASN A N 1
ATOM 1430 C CA . ASN A 1 179 ? -0.184 7.040 -3.850 1.00 72.31 179 ASN A CA 1
ATOM 1431 C C . ASN A 1 179 ? -1.013 5.835 -4.326 1.00 72.31 179 ASN A C 1
ATOM 1433 O O . ASN A 1 179 ? -2.089 6.016 -4.894 1.00 72.31 179 ASN A O 1
ATOM 1437 N N . ARG A 1 180 ? -0.536 4.601 -4.108 1.00 70.56 180 ARG A N 1
ATOM 1438 C CA . ARG A 1 180 ? -1.197 3.333 -4.478 1.00 70.56 180 ARG A CA 1
ATOM 1439 C C . ARG A 1 180 ? -1.493 3.180 -5.965 1.00 70.56 180 ARG A C 1
ATOM 1441 O O . ARG A 1 180 ? -2.321 2.359 -6.371 1.00 70.56 180 ARG A O 1
ATOM 1448 N N . VAL A 1 181 ? -0.776 3.927 -6.790 1.00 82.62 181 VAL A N 1
ATOM 1449 C CA . VAL A 1 181 ? -0.794 3.804 -8.240 1.00 82.62 181 VAL A CA 1
ATOM 1450 C C . VAL A 1 181 ? 0.166 2.679 -8.607 1.00 82.62 181 VAL A C 1
ATOM 1452 O O . VAL A 1 181 ? 1.316 2.893 -8.979 1.00 82.62 181 VAL A O 1
ATOM 1455 N N . VAL A 1 182 ? -0.308 1.444 -8.431 1.00 84.00 182 VAL A N 1
ATOM 1456 C CA . VAL A 1 182 ? 0.466 0.221 -8.668 1.00 84.00 182 VAL A CA 1
ATOM 1457 C C . VAL A 1 182 ? -0.384 -0.788 -9.447 1.00 84.00 182 VAL A C 1
ATOM 1459 O O . VAL A 1 182 ? -1.582 -0.928 -9.170 1.00 84.00 182 VAL A O 1
ATOM 1462 N N . PRO A 1 183 ? 0.190 -1.521 -10.419 1.00 84.00 183 PRO A N 1
ATOM 1463 C CA . PRO A 1 183 ? -0.522 -2.602 -11.089 1.00 84.00 183 PRO A CA 1
ATOM 1464 C C . PRO A 1 183 ? -0.959 -3.671 -10.075 1.00 84.00 183 PRO A C 1
ATOM 1466 O O . PRO A 1 183 ? -0.156 -4.162 -9.286 1.00 84.00 183 PRO A O 1
ATOM 1469 N N . ARG A 1 184 ? -2.237 -4.061 -10.093 1.00 78.50 184 ARG A N 1
ATOM 1470 C CA . ARG A 1 184 ? -2.779 -5.089 -9.185 1.00 78.50 184 ARG A CA 1
ATOM 1471 C C . ARG A 1 184 ? -2.544 -6.491 -9.755 1.00 78.50 184 ARG A C 1
ATOM 1473 O O . ARG A 1 184 ? -3.455 -7.111 -10.293 1.00 78.50 184 ARG A O 1
ATOM 1480 N N . MET A 1 185 ? -1.296 -6.948 -9.705 1.00 85.06 185 MET A N 1
ATOM 1481 C CA . MET A 1 185 ? -0.846 -8.266 -10.184 1.00 85.06 185 MET A CA 1
ATOM 1482 C C . MET A 1 185 ? 0.121 -8.903 -9.173 1.00 85.06 185 MET A C 1
ATOM 1484 O O . MET A 1 185 ? 0.369 -8.333 -8.115 1.00 85.06 185 MET A O 1
ATOM 1488 N N . LYS A 1 186 ? 0.711 -10.067 -9.485 1.00 85.06 186 LYS A N 1
ATOM 1489 C CA . LYS A 1 186 ? 1.792 -10.649 -8.662 1.00 85.06 186 LYS A CA 1
ATOM 1490 C C . LYS A 1 186 ? 2.968 -9.669 -8.546 1.00 85.06 186 LYS A C 1
ATOM 1492 O O . LYS A 1 186 ? 3.309 -9.035 -9.540 1.00 85.06 186 LYS A O 1
ATOM 1497 N N . ILE A 1 187 ? 3.630 -9.618 -7.383 1.00 83.81 187 ILE A N 1
ATOM 1498 C CA . ILE A 1 187 ? 4.691 -8.640 -7.040 1.00 83.81 187 ILE A CA 1
ATOM 1499 C C . ILE A 1 187 ? 5.683 -8.426 -8.190 1.00 83.81 187 ILE A C 1
ATOM 1501 O O . ILE A 1 187 ? 5.813 -7.305 -8.665 1.00 83.81 187 ILE A O 1
ATOM 1505 N N . LYS A 1 188 ? 6.299 -9.503 -8.698 1.00 87.94 188 LYS A N 1
ATOM 1506 C CA . LYS A 1 188 ? 7.287 -9.451 -9.791 1.00 87.94 188 LYS A CA 1
ATOM 1507 C C . LYS A 1 188 ? 6.740 -8.817 -11.079 1.00 87.94 188 LYS A C 1
ATOM 1509 O O . LYS A 1 188 ? 7.438 -8.084 -11.769 1.00 87.94 188 LYS A O 1
ATOM 1514 N N . GLN A 1 189 ? 5.482 -9.087 -11.423 1.00 88.81 189 GLN A N 1
ATOM 1515 C CA . GLN A 1 189 ? 4.848 -8.505 -12.611 1.00 88.81 189 GLN A CA 1
ATOM 1516 C C . GLN A 1 189 ? 4.492 -7.035 -12.378 1.00 88.81 189 GLN A C 1
ATOM 1518 O O . GLN A 1 189 ? 4.708 -6.205 -13.256 1.00 88.81 189 GLN A O 1
ATOM 1523 N N . SER A 1 190 ? 3.981 -6.716 -11.190 1.00 89.31 190 SER A N 1
ATOM 1524 C CA . SER A 1 190 ? 3.604 -5.358 -10.802 1.00 89.31 190 SER A CA 1
ATOM 1525 C C . SER A 1 190 ? 4.810 -4.428 -10.741 1.00 89.31 190 SER A C 1
ATOM 1527 O O . SER A 1 190 ? 4.743 -3.329 -11.284 1.00 89.31 190 SER A O 1
ATOM 1529 N N . SER A 1 191 ? 5.924 -4.881 -10.160 1.00 94.12 191 SER A N 1
ATOM 1530 C CA . SER A 1 191 ? 7.181 -4.132 -10.118 1.00 94.12 191 SER A CA 1
ATOM 1531 C C . SER A 1 191 ? 7.756 -3.905 -11.512 1.00 94.12 191 SER A C 1
ATOM 1533 O O . SER A 1 191 ? 8.143 -2.784 -11.830 1.00 94.12 191 SER A O 1
ATOM 1535 N N . THR A 1 192 ? 7.729 -4.928 -12.373 1.00 95.06 192 THR A N 1
ATOM 1536 C CA . THR A 1 192 ? 8.201 -4.822 -13.763 1.00 95.06 192 THR A CA 1
ATOM 1537 C C . THR A 1 192 ? 7.394 -3.800 -14.558 1.00 95.06 192 THR A C 1
ATOM 1539 O O . THR A 1 192 ? 7.959 -2.922 -15.210 1.00 95.06 192 THR A O 1
ATOM 1542 N N . VAL A 1 193 ? 6.062 -3.889 -14.489 1.00 94.50 193 VAL A N 1
ATOM 1543 C CA . VAL A 1 193 ? 5.171 -2.961 -15.192 1.00 94.50 193 VAL A CA 1
ATOM 1544 C C . VAL A 1 193 ? 5.336 -1.546 -14.645 1.00 94.50 193 VAL A C 1
ATOM 1546 O O . VAL A 1 193 ? 5.418 -0.615 -15.438 1.00 94.50 193 VAL A O 1
ATOM 1549 N N . LEU A 1 194 ? 5.427 -1.369 -13.324 1.00 94.56 194 LEU A N 1
ATOM 1550 C CA . LEU A 1 194 ? 5.626 -0.060 -12.703 1.00 94.56 194 LEU A CA 1
ATOM 1551 C C . LEU A 1 194 ? 6.964 0.569 -13.120 1.00 94.56 194 LEU A C 1
ATOM 1553 O O . LEU A 1 194 ? 6.969 1.690 -13.617 1.00 94.56 194 LEU A O 1
ATOM 1557 N N . ALA A 1 195 ? 8.074 -0.163 -12.994 1.00 94.06 195 ALA A N 1
ATOM 1558 C CA . ALA A 1 195 ? 9.409 0.318 -13.351 1.00 94.06 195 ALA A CA 1
ATOM 1559 C C . ALA A 1 195 ? 9.487 0.770 -14.816 1.00 94.06 195 ALA A C 1
ATOM 1561 O O . ALA A 1 195 ? 9.900 1.895 -15.099 1.00 94.06 195 ALA A O 1
ATOM 1562 N N . LEU A 1 196 ? 9.015 -0.066 -15.748 1.00 93.56 196 LEU A N 1
ATOM 1563 C CA . LEU A 1 196 ? 8.990 0.282 -17.170 1.00 93.56 196 LEU A CA 1
ATOM 1564 C C . LEU A 1 196 ? 8.026 1.426 -17.477 1.00 93.56 196 LEU A C 1
ATOM 1566 O O . LEU A 1 196 ? 8.319 2.245 -18.343 1.00 93.56 196 LEU A O 1
ATOM 1570 N N . SER A 1 197 ? 6.899 1.512 -16.767 1.00 93.25 197 SER A N 1
ATOM 1571 C CA . SER A 1 197 ? 5.949 2.611 -16.952 1.00 93.25 197 SER A CA 1
ATOM 1572 C C . SER A 1 197 ? 6.566 3.959 -16.625 1.00 93.25 197 SER A C 1
ATOM 1574 O O . SER A 1 197 ? 6.196 4.927 -17.271 1.00 93.25 197 SER A O 1
ATOM 1576 N N . ILE A 1 198 ? 7.506 4.021 -15.683 1.00 92.31 198 ILE A N 1
ATOM 1577 C CA . ILE A 1 198 ? 8.192 5.262 -15.317 1.00 92.31 198 ILE A CA 1
ATOM 1578 C C . ILE A 1 198 ? 9.412 5.513 -16.182 1.00 92.31 198 ILE A C 1
ATOM 1580 O O . ILE A 1 198 ? 9.552 6.610 -16.710 1.00 92.31 198 ILE A O 1
ATOM 1584 N N . LEU A 1 199 ? 10.246 4.497 -16.417 1.00 89.44 199 LEU A N 1
ATOM 1585 C CA . LEU A 1 199 ? 11.385 4.617 -17.330 1.00 89.44 199 LEU A CA 1
ATOM 1586 C C . LEU A 1 199 ? 10.948 5.140 -18.704 1.00 89.44 199 LEU A C 1
ATOM 1588 O O . LEU A 1 199 ? 11.609 6.000 -19.272 1.00 89.44 199 LEU A O 1
ATOM 1592 N N . PHE A 1 200 ? 9.794 4.697 -19.205 1.00 86.31 200 PHE A N 1
ATOM 1593 C CA . PHE A 1 200 ? 9.269 5.099 -20.510 1.00 86.31 200 PHE A CA 1
ATOM 1594 C C . PHE A 1 200 ? 9.043 6.617 -20.677 1.00 86.31 200 PHE A C 1
ATOM 1596 O O . PHE A 1 200 ? 9.077 7.091 -21.815 1.00 86.31 200 PHE A O 1
ATOM 1603 N N . ASP A 1 201 ? 8.877 7.388 -19.595 1.00 83.75 201 ASP A N 1
ATOM 1604 C CA . ASP A 1 201 ? 8.806 8.862 -19.666 1.00 83.75 201 ASP A CA 1
ATOM 1605 C C . ASP A 1 201 ? 10.148 9.488 -20.042 1.00 83.75 201 ASP A C 1
ATOM 1607 O O . ASP A 1 201 ? 10.199 10.480 -20.764 1.00 83.75 201 ASP A O 1
ATOM 1611 N N . TYR A 1 202 ? 11.236 8.874 -19.586 1.00 81.00 202 TYR A N 1
ATOM 1612 C CA . TYR A 1 202 ? 12.584 9.414 -19.706 1.00 81.00 202 TYR A CA 1
ATOM 1613 C C . TYR A 1 202 ? 13.367 8.825 -20.884 1.00 81.00 202 TYR A C 1
ATOM 1615 O O . TYR A 1 202 ? 14.389 9.372 -21.288 1.00 81.00 202 TYR A O 1
ATOM 1623 N N . LEU A 1 203 ? 12.897 7.717 -21.464 1.00 82.25 203 LEU A N 1
ATOM 1624 C CA . LEU A 1 203 ? 13.539 7.110 -22.628 1.00 82.25 203 LEU A CA 1
ATOM 1625 C C . LEU A 1 203 ? 13.251 7.922 -23.906 1.00 82.25 203 LEU A C 1
ATOM 1627 O O . LEU A 1 203 ? 12.088 8.264 -24.148 1.00 82.25 203 LEU A O 1
ATOM 1631 N N . PRO A 1 204 ? 14.240 8.159 -24.789 1.00 75.44 204 PRO A N 1
ATOM 1632 C CA . PRO A 1 204 ? 14.037 8.863 -26.058 1.00 75.44 204 PRO A CA 1
ATOM 1633 C C . PRO A 1 204 ? 12.898 8.258 -26.895 1.00 75.44 204 PRO A C 1
ATOM 1635 O O . PRO A 1 204 ? 12.756 7.038 -26.964 1.00 75.44 204 PRO A O 1
ATOM 1638 N N . ARG A 1 205 ? 12.065 9.100 -27.532 1.00 66.62 205 ARG A N 1
ATOM 1639 C CA . ARG A 1 205 ? 10.940 8.649 -28.388 1.00 66.62 205 ARG A CA 1
ATOM 1640 C C . ARG A 1 205 ? 11.388 8.049 -29.726 1.00 66.62 205 ARG A C 1
ATOM 1642 O O . ARG A 1 205 ? 10.634 7.271 -30.304 1.00 66.62 205 ARG A O 1
ATOM 1649 N N . LYS A 1 206 ? 12.579 8.404 -30.227 1.00 55.12 206 LYS A N 1
ATOM 1650 C CA . LYS A 1 206 ? 13.123 7.824 -31.465 1.00 55.12 206 LYS A CA 1
ATOM 1651 C C . LYS A 1 206 ? 13.540 6.367 -31.221 1.00 55.12 206 LYS A C 1
ATOM 1653 O O . LYS A 1 206 ? 14.101 6.055 -30.176 1.00 55.12 206 LYS A O 1
ATOM 1658 N N . GLY A 1 207 ? 13.167 5.510 -32.175 1.00 59.97 207 GLY A N 1
ATOM 1659 C CA . GLY A 1 207 ? 13.119 4.047 -32.095 1.00 59.97 207 GLY A CA 1
ATOM 1660 C C . GLY A 1 207 ? 14.415 3.322 -31.711 1.00 59.97 207 GLY A C 1
ATOM 1661 O O . GLY A 1 207 ? 15.461 3.919 -31.487 1.00 59.97 207 GLY A O 1
ATOM 1662 N N . TYR A 1 208 ? 14.299 1.995 -31.608 1.00 62.16 208 TYR A N 1
ATOM 1663 C CA . TYR A 1 208 ? 15.275 1.027 -31.084 1.00 62.16 208 TYR A CA 1
ATOM 1664 C C . TYR A 1 208 ? 15.587 1.117 -29.584 1.00 62.16 208 TYR A C 1
ATOM 1666 O O . TYR A 1 208 ? 15.540 0.090 -28.915 1.00 62.16 208 TYR A O 1
ATOM 1674 N N . TYR A 1 209 ? 15.817 2.297 -29.001 1.00 75.06 209 TYR A N 1
ATOM 1675 C CA . TYR A 1 209 ? 16.284 2.368 -27.606 1.00 75.06 209 TYR A CA 1
ATOM 1676 C C . TYR A 1 209 ? 15.228 1.914 -26.581 1.00 75.06 209 TYR A C 1
ATOM 1678 O O . TYR A 1 209 ? 15.502 1.087 -25.712 1.00 75.06 209 TYR A O 1
ATOM 1686 N N . ARG A 1 210 ? 13.976 2.379 -26.722 1.00 84.31 210 ARG A N 1
ATOM 1687 C CA . ARG A 1 210 ? 12.852 1.933 -25.873 1.00 84.31 210 ARG A CA 1
ATOM 1688 C C . ARG A 1 210 ? 12.598 0.434 -25.991 1.00 84.31 210 ARG A C 1
ATOM 1690 O O . ARG A 1 210 ? 12.373 -0.231 -24.985 1.00 84.31 210 ARG A O 1
ATOM 1697 N N . ASP A 1 211 ? 12.655 -0.092 -27.206 1.00 86.88 211 ASP A N 1
ATOM 1698 C CA . ASP A 1 211 ? 12.399 -1.506 -27.462 1.00 86.88 211 ASP A CA 1
ATOM 1699 C C . ASP A 1 211 ? 13.522 -2.391 -26.924 1.00 86.88 211 ASP A C 1
ATOM 1701 O O . ASP A 1 211 ? 13.229 -3.445 -26.366 1.00 86.88 211 ASP A O 1
ATOM 1705 N N . ASN A 1 212 ? 14.772 -1.925 -26.973 1.00 88.12 212 ASN A N 1
ATOM 1706 C CA . ASN A 1 212 ? 15.910 -2.602 -26.357 1.00 88.12 212 ASN A CA 1
ATOM 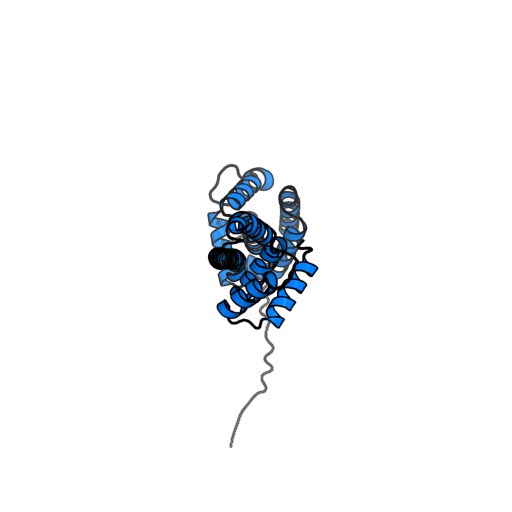1707 C C . ASN A 1 212 ? 15.777 -2.664 -24.832 1.00 88.12 212 ASN A C 1
ATOM 1709 O O . ASN A 1 212 ? 15.978 -3.729 -24.254 1.00 88.12 212 ASN A O 1
ATOM 1713 N N . VAL A 1 213 ? 15.363 -1.570 -24.180 1.00 89.56 213 VAL A N 1
ATOM 1714 C CA . VAL A 1 213 ? 15.092 -1.574 -22.731 1.00 89.56 213 VAL A CA 1
ATOM 1715 C C . VAL A 1 213 ? 13.954 -2.536 -22.390 1.00 89.56 213 VAL A C 1
ATOM 1717 O O . VAL A 1 213 ? 14.079 -3.338 -21.464 1.00 89.56 213 VAL A O 1
ATOM 1720 N N . PHE A 1 214 ? 12.855 -2.513 -23.152 1.00 90.69 214 PHE A N 1
ATOM 1721 C CA . PHE A 1 214 ? 11.755 -3.455 -22.940 1.00 90.69 214 PHE A CA 1
ATOM 1722 C C . PHE A 1 214 ? 12.201 -4.898 -23.130 1.00 90.69 214 PHE A C 1
ATOM 1724 O O . PHE A 1 214 ? 11.835 -5.738 -22.315 1.00 90.69 214 PHE A O 1
ATOM 1731 N N . LYS A 1 215 ? 12.988 -5.185 -24.170 1.00 91.50 215 LYS A N 1
ATOM 1732 C CA . LYS A 1 215 ? 13.472 -6.529 -24.482 1.00 91.50 215 LYS A CA 1
ATOM 1733 C C . LYS A 1 215 ? 14.414 -7.037 -23.394 1.00 91.50 215 LYS A C 1
ATOM 1735 O O . LYS A 1 215 ? 14.160 -8.098 -22.838 1.00 91.50 215 LYS A O 1
ATOM 1740 N N . PHE A 1 216 ? 15.380 -6.216 -22.978 1.00 93.31 216 PHE A N 1
ATOM 1741 C CA . PHE A 1 216 ? 16.266 -6.509 -21.851 1.00 93.31 216 PHE A CA 1
ATOM 1742 C C . PHE A 1 216 ? 15.483 -6.867 -20.582 1.00 93.31 216 PHE A C 1
ATOM 1744 O O . PHE A 1 216 ? 15.758 -7.880 -19.937 1.00 93.31 216 PHE A O 1
ATOM 1751 N N . VAL A 1 217 ? 14.480 -6.062 -20.220 1.00 92.69 217 VAL A N 1
ATOM 1752 C CA . VAL A 1 217 ? 13.654 -6.334 -19.038 1.00 92.69 217 VAL A CA 1
ATOM 1753 C C . 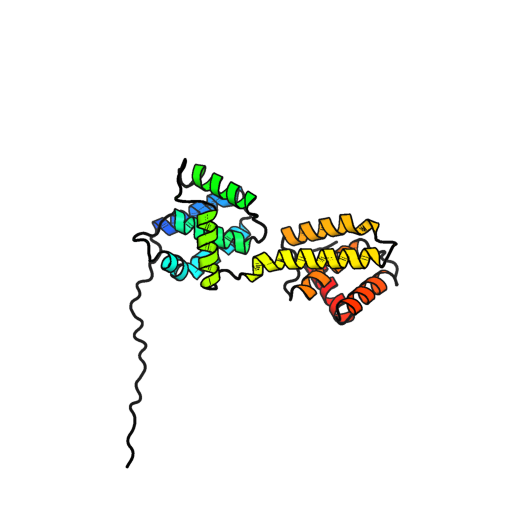VAL A 1 217 ? 12.790 -7.585 -19.236 1.00 92.69 217 VAL A C 1
ATOM 1755 O O . VAL A 1 217 ? 12.655 -8.377 -18.304 1.00 92.69 217 VAL A O 1
ATOM 1758 N N . SER A 1 218 ? 12.238 -7.795 -20.432 1.00 92.25 218 SER A N 1
ATOM 1759 C CA . SER A 1 218 ? 11.450 -8.982 -20.787 1.00 92.25 218 SER A CA 1
ATOM 1760 C C . SER A 1 218 ? 12.243 -10.268 -20.568 1.00 92.25 218 SER A C 1
ATOM 1762 O O . SER A 1 218 ? 11.767 -11.172 -19.876 1.00 92.25 218 SER A O 1
ATOM 1764 N N . ASP A 1 219 ? 13.469 -10.304 -21.091 1.00 91.44 219 ASP A N 1
ATOM 1765 C CA . ASP A 1 219 ? 14.362 -11.459 -21.052 1.00 91.44 219 ASP A CA 1
ATOM 1766 C C . ASP A 1 219 ? 14.809 -11.748 -19.610 1.00 91.44 219 ASP A C 1
ATOM 1768 O O . ASP A 1 219 ? 14.679 -12.873 -19.123 1.00 91.44 219 ASP A O 1
ATOM 1772 N N . ASN A 1 220 ? 15.215 -10.712 -18.864 1.00 89.50 220 ASN A N 1
ATOM 1773 C CA . ASN A 1 220 ? 15.602 -10.844 -17.453 1.00 89.50 220 ASN A CA 1
ATOM 1774 C C . ASN A 1 220 ? 14.448 -11.311 -16.556 1.00 89.50 220 ASN A C 1
ATOM 1776 O O . ASN A 1 220 ? 14.643 -12.062 -15.597 1.00 89.50 220 ASN A O 1
ATOM 1780 N N . GLN A 1 221 ? 13.226 -10.856 -16.836 1.00 88.62 221 GLN A N 1
ATOM 1781 C CA . GLN A 1 221 ? 12.059 -11.203 -16.027 1.00 88.62 221 GLN A CA 1
ATOM 1782 C C . GLN A 1 221 ? 11.374 -12.496 -16.486 1.00 88.62 221 GLN A C 1
ATOM 1784 O O . GLN A 1 221 ? 10.535 -13.012 -15.736 1.00 88.62 221 GLN A O 1
ATOM 1789 N N . LYS A 1 222 ? 11.770 -13.049 -17.645 1.00 89.94 222 LYS A N 1
ATOM 1790 C CA . LYS A 1 222 ? 11.134 -14.188 -18.329 1.00 89.94 222 LYS A CA 1
ATOM 1791 C C . LYS A 1 222 ? 9.643 -13.940 -18.574 1.00 89.94 222 LYS A C 1
ATOM 1793 O O . LYS A 1 222 ? 8.793 -14.765 -18.240 1.00 89.94 222 LYS A O 1
ATOM 1798 N N . ILE A 1 223 ? 9.320 -12.753 -19.080 1.00 88.94 223 ILE A N 1
ATOM 1799 C CA . ILE A 1 223 ? 7.956 -12.335 -19.425 1.00 88.94 223 ILE A CA 1
ATOM 1800 C C . ILE A 1 223 ? 7.882 -12.188 -20.944 1.00 88.94 223 ILE A C 1
ATOM 1802 O O . ILE A 1 223 ? 8.855 -11.773 -21.565 1.00 88.94 223 ILE A O 1
ATOM 1806 N N . ASP A 1 224 ? 6.736 -12.511 -21.542 1.00 92.81 224 ASP A N 1
ATOM 1807 C CA . ASP A 1 224 ? 6.494 -12.243 -22.960 1.00 92.81 224 ASP A CA 1
ATOM 1808 C C . ASP A 1 224 ? 6.538 -10.733 -23.265 1.00 92.81 224 ASP A C 1
ATOM 1810 O O . ASP A 1 224 ? 5.883 -9.923 -22.597 1.00 92.81 224 ASP A O 1
ATOM 1814 N N . PHE A 1 225 ? 7.295 -10.364 -24.297 1.00 90.25 225 PHE A N 1
ATOM 1815 C CA . PHE A 1 225 ? 7.576 -8.975 -24.658 1.00 90.25 225 PHE A CA 1
ATOM 1816 C C . PHE A 1 225 ? 6.320 -8.196 -25.058 1.00 90.25 225 PHE A C 1
ATOM 1818 O O . PHE A 1 225 ? 6.117 -7.058 -24.618 1.00 90.25 225 PHE A O 1
ATOM 1825 N N . GLN A 1 226 ? 5.441 -8.807 -25.856 1.00 91.88 226 GLN A N 1
ATOM 1826 C CA . GLN A 1 226 ? 4.225 -8.149 -26.338 1.00 91.88 226 GLN A CA 1
ATOM 1827 C C . GLN A 1 226 ? 3.213 -7.967 -25.206 1.00 91.88 226 GLN A C 1
ATOM 1829 O O . GLN A 1 226 ? 2.614 -6.896 -25.046 1.00 91.88 226 GLN A O 1
ATOM 1834 N N . LEU A 1 227 ? 3.068 -8.984 -24.357 1.00 91.62 227 LEU A N 1
ATOM 1835 C CA . LEU A 1 227 ? 2.246 -8.930 -23.157 1.00 91.62 227 LEU A CA 1
ATOM 1836 C C . LEU A 1 227 ? 2.736 -7.847 -22.191 1.00 91.62 227 LEU A C 1
ATOM 1838 O O . LEU A 1 227 ? 1.918 -7.113 -21.627 1.00 91.62 227 LEU A O 1
ATOM 1842 N N . LEU A 1 22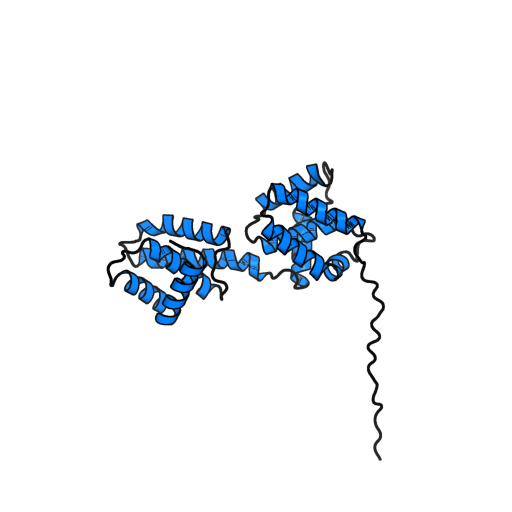8 ? 4.052 -7.729 -22.008 1.00 91.00 228 LEU A N 1
ATOM 1843 C CA . LEU A 1 228 ? 4.657 -6.715 -21.152 1.00 91.00 228 LEU A CA 1
ATOM 1844 C C . LEU A 1 228 ? 4.384 -5.303 -21.677 1.00 91.00 228 LEU A C 1
ATOM 1846 O O . LEU A 1 228 ? 3.859 -4.475 -20.927 1.00 91.00 228 LEU A O 1
ATOM 1850 N N . LYS A 1 229 ? 4.630 -5.050 -22.971 1.00 91.81 229 LYS A N 1
ATOM 1851 C CA . LYS A 1 229 ? 4.277 -3.783 -23.636 1.00 91.81 229 LYS A CA 1
ATOM 1852 C C . LYS A 1 229 ? 2.811 -3.428 -23.411 1.00 91.81 229 LYS A C 1
ATOM 1854 O O . LYS A 1 229 ? 2.502 -2.351 -22.901 1.00 91.81 229 LYS A O 1
ATOM 1859 N N . LYS A 1 230 ? 1.900 -4.357 -23.709 1.00 92.56 230 LYS A N 1
ATOM 1860 C CA . LYS A 1 230 ? 0.452 -4.156 -23.547 1.00 92.56 230 LYS A CA 1
ATOM 1861 C C . LYS A 1 230 ? 0.072 -3.792 -22.110 1.00 92.56 230 LYS A C 1
ATOM 1863 O O . LYS A 1 230 ? -0.770 -2.919 -21.903 1.00 92.56 230 LYS A O 1
ATOM 1868 N N . ARG A 1 231 ? 0.680 -4.439 -21.110 1.00 92.69 231 ARG A N 1
ATOM 1869 C CA . ARG A 1 231 ? 0.428 -4.151 -19.687 1.00 92.69 231 ARG A CA 1
ATOM 1870 C C . ARG A 1 231 ? 0.937 -2.772 -19.275 1.00 92.69 231 ARG A C 1
ATOM 1872 O O . ARG A 1 231 ? 0.203 -2.062 -18.592 1.00 92.69 231 ARG A O 1
ATOM 1879 N N . VAL A 1 232 ? 2.130 -2.380 -19.722 1.00 92.56 232 VAL A N 1
ATOM 1880 C CA . VAL A 1 232 ? 2.699 -1.049 -19.455 1.00 92.56 232 VAL A CA 1
ATOM 1881 C C . VAL A 1 232 ? 1.829 0.050 -20.060 1.00 92.56 232 VAL A C 1
ATOM 1883 O O . VAL A 1 232 ? 1.402 0.947 -19.337 1.00 92.56 232 VAL A O 1
ATOM 1886 N N . TYR A 1 233 ? 1.466 -0.050 -21.341 1.00 91.50 233 TYR A N 1
ATOM 1887 C CA . TYR A 1 233 ? 0.607 0.953 -21.982 1.00 91.50 233 TYR A CA 1
ATOM 1888 C C . TYR A 1 233 ? -0.764 1.075 -21.311 1.00 91.50 233 TYR A C 1
ATOM 1890 O O . TYR A 1 233 ? -1.223 2.185 -21.047 1.00 91.50 233 TYR A O 1
ATOM 1898 N N . ARG A 1 234 ? -1.400 -0.054 -20.968 1.00 88.31 234 ARG A N 1
ATOM 1899 C CA . ARG A 1 234 ? -2.684 -0.056 -20.248 1.00 88.31 234 ARG A CA 1
ATOM 1900 C C . ARG A 1 234 ? -2.583 0.604 -18.879 1.00 88.31 234 ARG A C 1
ATOM 1902 O O . ARG A 1 234 ? -3.465 1.373 -18.512 1.00 88.31 234 ARG A O 1
ATOM 1909 N N . PHE A 1 235 ? -1.536 0.296 -18.120 1.00 88.75 235 PHE A N 1
ATOM 1910 C CA . PHE A 1 235 ? -1.334 0.887 -16.803 1.00 88.75 235 PHE A CA 1
ATOM 1911 C C . PHE A 1 235 ? -1.109 2.398 -16.902 1.00 88.75 235 PHE A C 1
ATOM 1913 O O . PHE A 1 235 ? -1.792 3.158 -16.221 1.00 88.75 235 PHE A O 1
ATOM 1920 N N . ARG A 1 236 ? -0.232 2.837 -17.812 1.0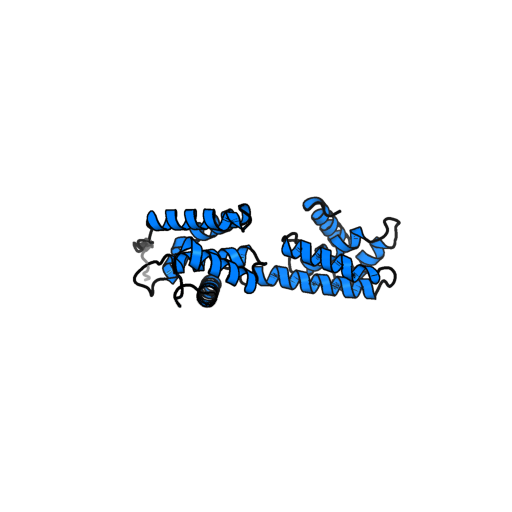0 90.25 236 ARG A N 1
ATOM 1921 C CA . ARG A 1 236 ? 0.031 4.260 -18.046 1.00 90.25 236 ARG A CA 1
ATOM 1922 C C . ARG A 1 236 ? -1.219 5.032 -18.457 1.00 90.25 236 ARG A C 1
ATOM 1924 O O . ARG A 1 236 ? -1.482 6.084 -17.889 1.00 90.25 236 ARG A O 1
ATOM 1931 N N . SER A 1 237 ? -2.002 4.486 -19.389 1.00 87.75 237 SER A N 1
ATOM 1932 C CA . SER A 1 237 ? -3.265 5.083 -19.836 1.00 87.75 237 SER A CA 1
ATOM 1933 C C . SER A 1 237 ? -4.293 5.167 -18.707 1.00 87.75 237 SER A C 1
ATOM 1935 O O . SER A 1 237 ? -4.932 6.197 -18.543 1.00 87.75 237 SER A O 1
ATOM 1937 N N . LYS A 1 238 ? -4.424 4.117 -17.889 1.00 81.69 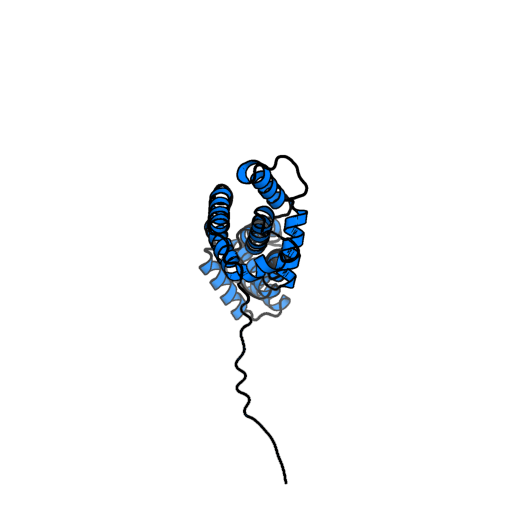238 LYS A N 1
ATOM 1938 C CA . LYS A 1 238 ? -5.393 4.081 -16.786 1.00 81.69 238 LYS A CA 1
ATOM 1939 C C . LYS A 1 238 ? -5.114 5.125 -15.701 1.00 81.69 238 LYS A C 1
ATOM 1941 O O . LYS A 1 238 ? -6.050 5.601 -15.068 1.00 81.69 238 LYS A O 1
ATOM 1946 N N . PHE A 1 239 ? -3.843 5.422 -15.449 1.00 77.81 239 PHE A N 1
ATOM 1947 C CA . PHE A 1 239 ? -3.420 6.285 -14.345 1.00 77.81 239 PHE A CA 1
ATOM 1948 C C . PHE A 1 239 ? -2.821 7.618 -14.806 1.00 77.81 239 PHE A C 1
ATOM 1950 O O . PHE A 1 239 ? -2.196 8.298 -13.999 1.00 77.81 239 PHE A O 1
ATOM 1957 N N . ASN A 1 240 ? -3.006 7.987 -16.080 1.00 79.12 240 ASN A N 1
ATOM 1958 C CA . ASN A 1 240 ? -2.472 9.212 -16.684 1.00 79.12 240 ASN A CA 1
ATOM 1959 C C . ASN A 1 240 ? -0.988 9.439 -16.360 1.00 79.12 240 ASN A C 1
ATOM 1961 O O . ASN A 1 240 ? -0.570 10.524 -15.964 1.00 79.12 240 ASN A O 1
ATOM 1965 N N . ILE A 1 241 ? -0.186 8.383 -16.503 1.00 74.62 241 ILE A N 1
ATOM 1966 C CA . ILE A 1 241 ? 1.259 8.458 -16.287 1.00 74.62 241 ILE A CA 1
ATOM 1967 C C . ILE A 1 241 ? 1.889 9.016 -17.566 1.00 74.62 241 ILE A C 1
ATOM 1969 O O . ILE A 1 241 ? 2.028 8.304 -18.572 1.00 74.62 241 ILE A O 1
ATOM 1973 N N . SER A 1 242 ? 2.222 10.304 -17.508 1.00 61.34 242 SER A N 1
ATOM 1974 C CA . SER A 1 242 ? 2.939 11.080 -18.525 1.00 61.34 242 SER A CA 1
ATOM 1975 C C . SER A 1 242 ? 4.319 11.523 -18.055 1.00 61.34 242 SER A C 1
ATOM 1977 O O . SER A 1 242 ? 4.501 11.728 -16.825 1.00 61.34 242 SER A O 1
#

Radius of gyration: 24.52 Å; chains: 1; bounding box: 58×75×62 Å

Foldseek 3Di:
DDDDDDPPPPPPPPPPPPQPPPPPVLVVLLVVVLVVCVVPDPNVLSVVLVVLCVVCVSVLVVVCVVPPDDDSQSSVLLSVLSSCLSQLQCDLVNSQVSQVCCCVPPVVNPDDPRHGSVSSVVSNVVCVVVVSRPPCRNVQLVLLLVLLLVLLCVLLVVVVVCVVVSVVLSVVSVVCSSVVLWPPDPSLLRSLLSNLLSVVVVFDPDDDRNLVSLVVSCVVSVHDSVVSVVSNVVSCVVVVRD

Organism: NCBI:txid2876572

Secondary structure (DSSP, 8-state):
--------------------PPPHHHHHHHHHHHHHHTTTS-HHHHHHHHHHHHHTHHHHHHTTTTSSS--HHHHHHHHHHHHHHHHS---HHHHHHHHHHHHHHTS--SS-TTS-HHHHHHHHHHHHHTTSS-HHHHHHHHHHHHHHHHHHHHHHHHSGGGGGGHHHHHHHHHHHHHTT---SS-HHHHHHHHHHHHHHHHS-SSSSHHHHHHHHHHHHHT--HHHHHHHHHHHHHHTT--

Sequence (242 aa):
MISSKVESTLQYEQPDEVYPVLSRNHHIFIENLIKFLSQSINYPLLCETRRTFFSNLPVITALNRENKYLTKNFLTSAFLALLRNLSGHIDAKSLQDIINQISKKFLGISKGKAFSLSTVNKVTNDLINLGIINRTNVDFFSKVEKEALKLVNITCAHFKEINSLYSPVSLKISNLVKNRVVPRMKIKQSSTVLALSILFDYLPRKGYYRDNVFKFVSDNQKIDFQLLKKRVYRFRSKFNIS